Protein AF-A0A1I4RJ18-F1 (afdb_monomer)

Mean predicted aligned error: 17.37 Å

Sequence (199 aa):
MNSGRFLVRTIWFAGVMLLVGVGTSAFGASETVFGIDRQMWSSFWRVVNFLILVYLLNRWLKEPVKQFFRDRFNSIVGQFQELEEEEKKLSERRARQNELFDRLDDKIREIRAYYEQMGKEEKERLIRQAEELKRKTLEDARIAAEREFQQAKKRFREEVVDLAVEMAEERIRRSIGYEDHQSLIFQYVEMLEARRPEK

Radius of gyration: 70.05 Å; Cα contacts (8 Å, |Δi|>4): 8; chains: 1; bounding box: 111×43×189 Å

InterPro domains:
  IPR002146 ATP synthase, F0 complex, subunit b/b', bacterial/chloroplast [MF_01398] (35-174)
  IPR002146 ATP synthase, F0 complex, subunit b/b', bacterial/chloroplast [PF00430] (44-172)
  IPR050059 ATP synthase B chain [PTHR33445] (41-190)

Organism: NCBI:txid39841

Solvent-accessible surface area (backbone atoms only — not comparable to full-atom values): 11186 Å² total; per-residue (Å²): 144,62,66,67,64,50,52,54,48,52,51,49,49,51,50,52,52,50,54,70,70,65,70,84,76,89,82,82,95,70,93,62,66,91,89,44,61,63,71,59,56,52,50,51,53,50,50,51,52,50,51,50,49,51,51,53,46,59,72,62,48,56,60,62,54,53,47,52,54,48,53,52,51,50,49,52,53,48,52,54,50,51,51,52,52,49,52,50,53,49,52,51,53,50,53,53,47,51,54,49,51,54,54,46,53,52,49,52,52,51,53,50,52,50,52,52,49,52,50,50,54,50,49,54,50,51,50,53,50,50,52,52,48,50,50,51,53,52,51,53,51,49,54,50,51,51,52,50,50,54,51,51,54,51,54,51,50,52,53,52,50,53,52,50,50,50,53,48,51,55,48,48,72,73,66,71,51,75,67,58,55,52,53,52,51,52,52,51,52,50,53,53,59,73,67,53,78,80,130

pLDDT: mean 82.25, std 15.76, range [41.09, 97.75]

Foldseek 3Di:
DCVVVVVVVVVVLVVVVVVVVPPPDDDDDDCDDPNDGPVVVVVVVVVVVVVVNVVVCCVPVVPVVVVVVVVVVVVVVVVVVVVVVVVVVVVVVVVVVVVVVVVVVVVVVVVVVVVVVVVVVVVVVVVVVVVVVVVVVVVVVVVVVVVVVVVVVVVVVVVVVVVVVVVVVVVCVVPDDPVNVVVVVVVVVVVVVVPDDDD

Structure (mmCIF, N/CA/C/O backbone):
data_AF-A0A1I4RJ18-F1
#
_entry.id   AF-A0A1I4RJ18-F1
#
loop_
_atom_site.group_PDB
_atom_site.id
_atom_site.type_symbol
_atom_site.label_atom_id
_atom_site.label_alt_id
_atom_site.label_comp_id
_atom_site.label_asym_id
_atom_site.label_entity_id
_atom_site.label_seq_id
_atom_site.pdbx_PDB_ins_code
_atom_site.Cartn_x
_atom_site.Cartn_y
_atom_site.Cartn_z
_atom_site.occupancy
_atom_site.B_iso_or_equiv
_atom_site.auth_seq_id
_atom_site.auth_comp_id
_atom_site.auth_asym_id
_atom_site.auth_atom_id
_atom_site.pdbx_PDB_model_num
ATOM 1 N N . MET A 1 1 ? 44.059 5.101 -40.461 1.00 41.84 1 MET A N 1
ATOM 2 C CA . MET A 1 1 ? 45.380 5.755 -40.610 1.00 41.84 1 MET A CA 1
ATOM 3 C C . MET A 1 1 ? 46.067 5.321 -41.919 1.00 41.84 1 MET A C 1
ATOM 5 O O . MET A 1 1 ? 47.128 4.723 -41.888 1.00 41.84 1 MET A O 1
ATOM 9 N N . ASN A 1 2 ? 45.445 5.577 -43.083 1.00 45.75 2 ASN A N 1
ATOM 10 C CA . ASN A 1 2 ? 45.993 5.222 -44.415 1.00 45.75 2 ASN A CA 1
ATOM 11 C C . ASN A 1 2 ? 45.895 6.376 -45.438 1.00 45.75 2 ASN A C 1
ATOM 13 O O . ASN A 1 2 ? 46.335 6.250 -46.580 1.00 45.75 2 ASN A O 1
ATOM 17 N N . SER A 1 3 ? 45.359 7.523 -45.017 1.00 49.31 3 SER A N 1
ATOM 18 C CA . SER A 1 3 ? 45.071 8.685 -45.863 1.00 49.31 3 SER A CA 1
ATOM 19 C C . SER A 1 3 ? 46.343 9.348 -46.410 1.00 49.31 3 SER A C 1
ATOM 21 O O . SER A 1 3 ? 46.346 9.836 -47.536 1.00 49.31 3 SER A O 1
ATOM 23 N N . GLY A 1 4 ? 47.458 9.283 -45.666 1.00 51.31 4 GLY A N 1
ATOM 24 C CA . GLY A 1 4 ? 48.749 9.845 -46.088 1.00 51.31 4 GLY A CA 1
ATOM 25 C C . GLY A 1 4 ? 49.381 9.123 -47.285 1.00 51.31 4 GLY A C 1
ATOM 26 O O . GLY A 1 4 ? 49.956 9.763 -48.157 1.00 51.31 4 GLY A O 1
ATOM 27 N N . ARG A 1 5 ? 49.206 7.798 -47.405 1.00 58.53 5 ARG A N 1
ATOM 28 C CA . ARG A 1 5 ? 49.716 7.029 -48.560 1.00 58.53 5 ARG A CA 1
ATOM 29 C C . ARG A 1 5 ? 48.877 7.250 -49.818 1.00 58.53 5 ARG A C 1
ATOM 31 O O . ARG A 1 5 ? 49.399 7.106 -50.919 1.00 58.53 5 ARG A O 1
ATOM 38 N N . PHE A 1 6 ? 47.597 7.589 -49.657 1.00 56.50 6 PHE A N 1
ATOM 39 C CA . PHE A 1 6 ? 46.693 7.905 -50.762 1.00 56.50 6 PHE A CA 1
ATOM 40 C C . PHE A 1 6 ? 47.000 9.289 -51.342 1.00 56.50 6 PHE A C 1
ATOM 42 O O . PHE A 1 6 ? 47.168 9.399 -52.549 1.00 56.50 6 PHE A O 1
ATOM 49 N N . LEU A 1 7 ? 47.198 10.294 -50.480 1.00 58.69 7 LEU A N 1
ATOM 50 C CA . LEU A 1 7 ? 47.618 11.646 -50.868 1.00 58.69 7 LEU A CA 1
ATOM 51 C C . LEU A 1 7 ? 48.975 11.656 -51.580 1.00 58.69 7 LEU A C 1
ATOM 53 O O . LEU A 1 7 ? 49.100 12.230 -52.653 1.00 58.69 7 LEU A O 1
ATOM 57 N N . VAL A 1 8 ? 49.982 10.961 -51.045 1.00 61.44 8 VAL A N 1
ATOM 58 C CA . VAL A 1 8 ? 51.307 10.894 -51.691 1.00 61.44 8 VAL A CA 1
ATOM 59 C C . VAL A 1 8 ? 51.231 10.196 -53.057 1.00 61.44 8 VAL A C 1
ATOM 61 O O . VAL A 1 8 ? 51.920 10.595 -53.991 1.00 61.44 8 VAL A O 1
ATOM 64 N N . ARG A 1 9 ? 50.359 9.191 -53.217 1.00 63.44 9 ARG A N 1
ATOM 65 C CA . ARG A 1 9 ? 50.169 8.474 -54.490 1.00 63.44 9 ARG A CA 1
ATOM 66 C C . ARG A 1 9 ? 49.360 9.259 -55.518 1.00 63.44 9 ARG A C 1
ATOM 68 O O . ARG A 1 9 ? 49.697 9.190 -56.695 1.00 63.44 9 ARG A O 1
ATOM 75 N N . THR A 1 10 ? 48.334 10.005 -55.111 1.00 63.75 10 THR A N 1
ATOM 76 C CA . THR A 1 10 ? 47.583 10.883 -56.023 1.00 63.75 10 THR A CA 1
ATOM 77 C C . THR A 1 10 ? 48.412 12.091 -56.440 1.00 63.75 10 THR A C 1
ATOM 79 O O . THR A 1 10 ? 48.359 12.466 -57.605 1.00 63.75 10 THR A O 1
ATOM 82 N N . ILE A 1 11 ? 49.245 12.637 -55.546 1.00 66.75 11 ILE A N 1
ATOM 83 C CA . ILE A 1 11 ? 50.226 13.685 -55.867 1.00 66.75 11 ILE A CA 1
ATOM 84 C C . ILE A 1 11 ? 51.297 13.148 -56.826 1.00 66.75 11 ILE A C 1
ATOM 86 O O . ILE A 1 11 ? 51.631 13.820 -57.797 1.00 66.75 11 ILE A O 1
ATOM 90 N N . TRP A 1 12 ? 51.790 11.921 -56.623 1.00 65.50 12 TRP A N 1
ATOM 91 C CA . TRP A 1 12 ? 52.732 11.285 -57.553 1.00 65.50 12 TRP A CA 1
ATOM 92 C C . TRP A 1 12 ? 52.093 11.015 -58.923 1.00 65.50 12 TRP A C 1
ATOM 94 O O . TRP A 1 12 ? 52.703 11.288 -59.949 1.00 65.50 12 TRP A O 1
ATOM 104 N N . PHE A 1 13 ? 50.838 10.556 -58.960 1.00 67.75 13 PHE A N 1
ATOM 105 C CA . PHE A 1 13 ? 50.095 10.329 -60.204 1.00 67.75 13 PHE A CA 1
ATOM 106 C C . PHE A 1 13 ? 49.788 11.639 -60.947 1.00 67.75 13 PHE A C 1
ATOM 108 O O . PHE A 1 13 ? 49.994 11.716 -62.155 1.00 67.75 13 PHE A O 1
ATOM 115 N N . ALA A 1 14 ? 49.372 12.688 -60.230 1.00 63.12 14 ALA A N 1
ATOM 116 C CA . ALA A 1 14 ? 49.183 14.026 -60.784 1.00 63.12 14 ALA A CA 1
ATOM 117 C C . ALA A 1 14 ? 50.508 14.615 -61.287 1.00 63.12 14 ALA A C 1
ATOM 119 O O . ALA A 1 14 ? 50.532 15.188 -62.367 1.00 63.12 14 ALA A O 1
ATOM 120 N N . GLY A 1 15 ? 51.613 14.408 -60.563 1.00 63.72 15 GLY A N 1
ATOM 121 C CA . GLY A 1 15 ? 52.958 14.822 -60.969 1.00 63.72 15 GLY A CA 1
ATOM 122 C C . GLY A 1 15 ? 53.462 14.099 -62.219 1.00 63.72 15 GLY A C 1
ATOM 123 O O . GLY A 1 15 ? 54.012 14.742 -63.107 1.00 63.72 15 GLY A O 1
ATOM 124 N N . VAL A 1 16 ? 53.212 12.792 -62.346 1.00 65.81 16 VAL A N 1
ATOM 125 C CA . VAL A 1 16 ? 53.516 12.017 -63.564 1.00 65.81 16 VAL A CA 1
ATOM 126 C C . VAL A 1 16 ? 52.624 12.456 -64.730 1.00 65.81 16 VAL A C 1
ATOM 128 O O . VAL A 1 16 ? 53.107 12.587 -65.849 1.00 65.81 16 VAL A O 1
ATOM 131 N N . MET A 1 17 ? 51.348 12.762 -64.483 1.00 62.41 17 MET A N 1
ATOM 132 C CA . MET A 1 17 ? 50.427 13.272 -65.505 1.00 62.41 17 MET A CA 1
ATOM 133 C C . MET A 1 17 ? 50.806 14.689 -65.979 1.00 62.41 17 MET A C 1
ATOM 135 O O . MET A 1 17 ? 50.714 14.977 -67.171 1.00 62.41 17 MET A O 1
ATOM 139 N N . LEU A 1 18 ? 51.304 15.545 -65.078 1.00 55.72 18 LEU A N 1
ATOM 140 C CA . LEU A 1 18 ? 51.850 16.873 -65.395 1.00 55.72 18 LEU A CA 1
ATOM 141 C C . LEU A 1 18 ? 53.173 16.772 -66.174 1.00 55.72 18 LEU A C 1
ATOM 143 O O . LEU A 1 18 ? 53.367 17.502 -67.141 1.00 55.72 18 LEU A O 1
ATOM 147 N N . LEU A 1 19 ? 54.048 15.822 -65.825 1.00 54.69 19 LEU A N 1
ATOM 148 C CA . LEU A 1 19 ? 55.300 15.553 -66.548 1.00 54.69 19 LEU A CA 1
ATOM 149 C C . LEU A 1 19 ? 55.065 14.999 -67.962 1.00 54.69 19 LEU A C 1
ATOM 151 O O . LEU A 1 19 ? 55.761 15.391 -68.896 1.00 54.69 19 LEU A O 1
ATOM 155 N N . VAL A 1 20 ? 54.064 14.133 -68.141 1.00 58.34 20 VAL A N 1
ATOM 156 C CA . VAL A 1 20 ? 53.679 13.595 -69.459 1.00 58.34 20 VAL A CA 1
ATOM 157 C C . VAL A 1 20 ? 52.935 14.644 -70.303 1.00 58.34 20 VAL A C 1
ATOM 159 O O . VAL A 1 20 ? 53.049 14.630 -71.527 1.00 58.34 20 VAL A O 1
ATOM 162 N N . GLY A 1 21 ? 52.217 15.582 -69.674 1.00 52.34 21 GLY A N 1
ATOM 163 C CA . GLY A 1 21 ? 51.486 16.659 -70.355 1.00 52.34 21 GLY A CA 1
ATOM 164 C C . GLY A 1 21 ? 52.331 17.866 -70.788 1.00 52.34 21 GLY A C 1
ATOM 165 O O . GLY A 1 21 ? 51.963 18.541 -71.745 1.00 52.34 21 GLY A O 1
ATOM 166 N N . VAL A 1 22 ? 53.463 18.138 -70.128 1.00 50.31 22 VAL A N 1
ATOM 167 C CA . VAL A 1 22 ? 54.292 19.344 -70.370 1.00 50.31 22 VAL A CA 1
ATOM 168 C C . VAL A 1 22 ? 55.522 19.073 -71.263 1.00 50.31 22 VAL A C 1
ATOM 170 O O . VAL A 1 22 ? 56.184 19.997 -71.723 1.00 50.31 22 VAL A O 1
ATOM 173 N N . GLY A 1 23 ? 55.818 17.816 -71.599 1.00 50.41 23 GLY A N 1
ATOM 174 C CA . GLY A 1 23 ? 57.088 17.422 -72.227 1.00 50.41 23 GLY A CA 1
ATOM 175 C C . GLY A 1 23 ? 57.194 17.416 -73.761 1.00 50.41 23 GLY A C 1
ATOM 176 O O . GLY A 1 23 ? 58.124 16.790 -74.262 1.00 50.41 23 GLY A O 1
ATOM 177 N N . THR A 1 24 ? 56.299 18.038 -74.543 1.00 54.62 24 THR A N 1
ATOM 178 C CA . THR A 1 24 ? 56.439 18.042 -76.025 1.00 54.62 24 THR A CA 1
ATOM 179 C C . THR A 1 24 ? 56.270 19.407 -76.693 1.00 54.62 24 THR A C 1
ATOM 181 O O . THR A 1 24 ? 55.677 19.502 -77.768 1.00 54.62 24 THR A O 1
ATOM 184 N N . SER A 1 25 ? 56.815 20.470 -76.112 1.00 48.62 25 SER A N 1
ATOM 185 C CA . SER A 1 25 ? 57.128 21.683 -76.872 1.00 48.62 25 SER A CA 1
ATOM 186 C C . SER A 1 25 ? 58.611 21.999 -76.717 1.00 48.62 25 SER A C 1
ATOM 188 O O . SER A 1 25 ? 59.055 22.327 -75.625 1.00 48.62 25 SER A O 1
ATOM 190 N N . ALA A 1 26 ? 59.330 21.903 -77.839 1.00 51.50 26 ALA A N 1
ATOM 191 C CA . ALA A 1 26 ? 60.745 22.220 -78.047 1.00 51.50 26 ALA A CA 1
ATOM 192 C C . ALA A 1 26 ? 61.780 21.185 -77.557 1.00 51.50 26 ALA A C 1
ATOM 194 O O . ALA A 1 26 ? 62.315 21.296 -76.464 1.00 51.50 26 ALA A O 1
ATOM 195 N N . PHE A 1 27 ? 62.159 20.251 -78.440 1.00 41.09 27 PHE A N 1
ATOM 196 C CA . PHE A 1 27 ? 63.556 19.812 -78.571 1.00 41.09 27 PHE A CA 1
ATOM 197 C C . PHE A 1 27 ? 63.813 19.238 -79.980 1.00 41.09 27 PHE A C 1
ATOM 199 O O . PHE A 1 27 ? 63.110 18.326 -80.413 1.00 41.09 27 PHE A O 1
ATOM 206 N N . GLY A 1 28 ? 64.819 19.785 -80.675 1.00 45.06 28 GLY A N 1
ATOM 207 C CA . GLY A 1 28 ? 65.535 19.148 -81.793 1.00 45.06 28 GLY A CA 1
ATOM 208 C C . GLY A 1 28 ? 65.014 19.392 -83.215 1.00 45.06 28 GLY A C 1
ATOM 209 O O . GLY A 1 28 ? 63.998 18.831 -83.615 1.00 45.06 28 GLY A O 1
ATOM 210 N N . ALA A 1 29 ? 65.764 20.173 -84.000 1.00 43.84 29 ALA A N 1
ATOM 211 C CA . ALA A 1 29 ? 65.616 20.323 -85.446 1.00 43.84 29 ALA A CA 1
ATOM 212 C C . ALA A 1 29 ? 66.093 19.056 -86.185 1.00 43.84 29 ALA A C 1
ATOM 214 O O . ALA A 1 29 ? 67.273 18.718 -86.142 1.00 43.84 29 ALA A O 1
ATOM 215 N N . SER A 1 30 ? 65.166 18.353 -86.837 1.00 44.81 30 SER A N 1
ATOM 216 C CA . SER A 1 30 ? 65.408 17.335 -87.870 1.00 44.81 30 SER A CA 1
ATOM 217 C C . SER A 1 30 ? 64.060 16.971 -88.504 1.00 44.81 30 SER A C 1
ATOM 219 O O . SER A 1 30 ? 63.103 16.679 -87.783 1.00 44.81 30 SER A O 1
ATOM 221 N N . GLU A 1 31 ? 63.963 17.024 -89.835 1.00 46.53 31 GLU A N 1
ATOM 222 C CA . GLU A 1 31 ? 62.708 16.836 -90.584 1.00 46.53 31 GLU A CA 1
ATOM 223 C C . GLU A 1 31 ? 62.287 15.370 -90.770 1.00 46.53 31 GLU A C 1
ATOM 225 O O . GLU A 1 31 ? 61.168 15.113 -91.202 1.00 46.53 31 GLU A O 1
ATOM 230 N N . THR A 1 32 ? 63.100 14.386 -90.373 1.00 50.69 32 THR A N 1
ATOM 231 C CA . THR A 1 32 ? 62.718 12.967 -90.471 1.00 50.69 32 THR A CA 1
ATOM 232 C C . THR A 1 32 ? 63.319 12.133 -89.347 1.00 50.69 32 THR A C 1
ATOM 234 O O . THR A 1 32 ? 64.535 12.113 -89.157 1.00 50.69 32 THR A O 1
ATOM 237 N N . VAL A 1 33 ? 62.475 11.370 -88.649 1.00 51.94 33 VAL A N 1
ATOM 238 C CA . VAL A 1 33 ? 62.895 10.313 -87.720 1.00 51.94 33 VAL A CA 1
ATOM 239 C C . VAL A 1 33 ? 62.467 8.982 -88.342 1.00 51.94 33 VAL A C 1
ATOM 241 O O . VAL A 1 33 ? 61.278 8.726 -88.498 1.00 51.94 33 VAL A O 1
ATOM 244 N N . PHE A 1 34 ? 63.443 8.172 -88.767 1.00 50.38 34 PHE A N 1
ATOM 245 C CA . PHE A 1 34 ? 63.246 6.843 -89.376 1.00 50.38 34 PHE A CA 1
ATOM 246 C C . PHE A 1 34 ? 62.285 6.785 -90.587 1.00 50.38 34 PHE A C 1
ATOM 248 O O . PHE A 1 34 ? 61.551 5.816 -90.741 1.00 50.38 34 PHE A O 1
ATOM 255 N N . GLY A 1 35 ? 62.275 7.801 -91.460 1.00 57.22 35 GLY A N 1
ATOM 256 C CA . GLY A 1 35 ? 61.507 7.767 -92.718 1.00 57.22 35 GLY A CA 1
ATOM 257 C C . GLY A 1 35 ? 59.977 7.818 -92.570 1.00 57.22 35 GLY A C 1
ATOM 258 O O . GLY A 1 35 ? 59.269 7.558 -93.538 1.00 57.22 35 GLY A O 1
ATOM 259 N N . ILE A 1 36 ? 59.465 8.156 -91.382 1.00 61.09 36 ILE A N 1
ATOM 260 C CA . ILE A 1 36 ? 58.033 8.289 -91.085 1.00 61.09 36 ILE A CA 1
ATOM 261 C C . ILE A 1 36 ? 57.719 9.760 -90.789 1.00 61.09 36 ILE A C 1
ATOM 263 O O . ILE A 1 36 ? 58.476 10.433 -90.085 1.00 61.09 36 ILE A O 1
ATOM 267 N N . ASP A 1 37 ? 56.588 10.248 -91.303 1.00 61.72 37 ASP A N 1
ATOM 268 C CA . ASP A 1 37 ? 56.106 11.608 -91.060 1.00 61.72 37 ASP A CA 1
ATOM 269 C C . ASP A 1 37 ? 55.972 11.901 -89.547 1.00 61.72 37 ASP A C 1
ATOM 271 O O . ASP A 1 37 ? 55.411 11.108 -88.777 1.00 61.72 37 ASP A O 1
ATOM 275 N N . ARG A 1 38 ? 56.501 13.046 -89.088 1.00 65.44 38 ARG A N 1
ATOM 276 C CA . ARG A 1 38 ? 56.630 13.396 -87.654 1.00 65.44 38 ARG A CA 1
ATOM 277 C C . ARG A 1 38 ? 55.274 13.395 -86.938 1.00 65.44 38 ARG A C 1
ATOM 279 O O . ARG A 1 38 ? 55.188 13.090 -85.741 1.00 65.44 38 ARG A O 1
ATOM 286 N N . GLN A 1 39 ? 54.201 13.707 -87.662 1.00 65.38 39 GLN A N 1
ATOM 287 C CA . GLN A 1 39 ? 52.838 13.689 -87.139 1.00 65.38 39 GLN A CA 1
ATOM 288 C C . GLN A 1 39 ? 52.367 12.267 -86.783 1.00 65.38 39 GLN A C 1
ATOM 290 O O . GLN A 1 39 ? 51.727 12.072 -85.744 1.00 65.38 39 GLN A O 1
ATOM 295 N N . MET A 1 40 ? 52.746 11.258 -87.573 1.00 69.31 40 MET A N 1
ATOM 296 C CA . MET A 1 40 ? 52.437 9.853 -87.289 1.00 69.31 40 MET A CA 1
ATOM 297 C C . MET A 1 40 ? 53.291 9.313 -86.135 1.00 69.31 40 MET A C 1
ATOM 299 O O . MET A 1 40 ? 52.760 8.670 -85.227 1.00 69.31 40 MET A O 1
ATOM 303 N N . TRP A 1 41 ? 54.587 9.644 -86.103 1.00 74.56 41 TRP A N 1
ATOM 304 C CA . TRP A 1 41 ? 55.490 9.215 -85.025 1.00 74.56 41 TRP A CA 1
ATOM 305 C C . TRP A 1 41 ? 55.102 9.798 -83.656 1.00 74.56 41 TRP A C 1
ATOM 307 O O . TRP A 1 41 ? 55.082 9.096 -82.643 1.00 74.56 41 TRP A O 1
ATOM 317 N N . SER A 1 42 ? 54.727 11.080 -83.615 1.00 73.50 42 SER A N 1
ATOM 318 C CA . SER A 1 42 ? 54.262 11.730 -82.382 1.00 73.50 42 SER A CA 1
ATOM 319 C C . SER A 1 42 ? 52.910 11.190 -81.899 1.00 73.50 42 SER A C 1
ATOM 321 O O . SER A 1 42 ? 52.720 11.001 -80.696 1.00 73.50 42 SER A O 1
ATOM 323 N N . SER A 1 43 ? 51.990 10.878 -82.816 1.00 75.56 43 SER A N 1
ATOM 324 C CA . SER A 1 43 ? 50.709 10.237 -82.492 1.00 75.56 43 SER A CA 1
ATOM 325 C C . SER A 1 43 ? 50.898 8.839 -81.898 1.00 75.56 43 SER A C 1
ATOM 327 O O . SER A 1 43 ? 50.259 8.514 -80.897 1.00 75.56 43 SER A O 1
ATOM 329 N N . PHE A 1 44 ? 51.823 8.039 -82.438 1.00 81.50 44 PHE A N 1
ATOM 330 C CA . PHE A 1 44 ? 52.143 6.712 -81.904 1.00 81.50 44 PHE A CA 1
ATOM 331 C C . PHE A 1 44 ? 52.635 6.784 -80.451 1.00 81.50 44 PHE A C 1
ATOM 333 O O . PHE A 1 44 ? 52.091 6.107 -79.578 1.00 81.50 44 PHE A O 1
ATOM 340 N N . TRP A 1 45 ? 53.586 7.675 -80.150 1.00 76.25 45 TRP A N 1
ATOM 341 C CA . TRP A 1 45 ? 54.074 7.852 -78.778 1.00 76.25 45 TRP A CA 1
ATOM 342 C C . TRP A 1 45 ? 53.013 8.383 -77.809 1.00 76.25 45 TRP A C 1
ATOM 344 O O . TRP A 1 45 ? 53.007 7.997 -76.640 1.00 76.25 45 TRP A O 1
ATOM 354 N N . ARG A 1 46 ? 52.075 9.218 -78.274 1.00 78.56 46 ARG A N 1
ATOM 355 C CA . ARG A 1 46 ? 50.922 9.654 -77.464 1.00 78.56 46 ARG A CA 1
ATOM 356 C C . ARG A 1 46 ? 50.003 8.488 -77.106 1.00 78.56 46 ARG A C 1
ATOM 358 O O .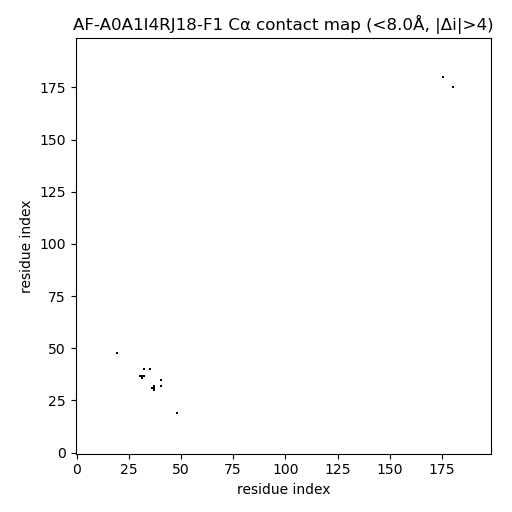 ARG A 1 46 ? 49.597 8.382 -75.951 1.00 78.56 46 ARG A O 1
ATOM 365 N N . VAL A 1 47 ? 49.719 7.598 -78.059 1.00 83.44 47 VAL A N 1
ATOM 366 C CA . VAL A 1 47 ? 48.914 6.390 -77.812 1.00 83.44 47 VAL A CA 1
ATOM 367 C C . VAL A 1 47 ? 49.628 5.453 -76.841 1.00 83.44 47 VAL A C 1
ATOM 369 O O . VAL A 1 47 ? 49.006 4.977 -75.896 1.00 83.44 47 VAL A O 1
ATOM 372 N N 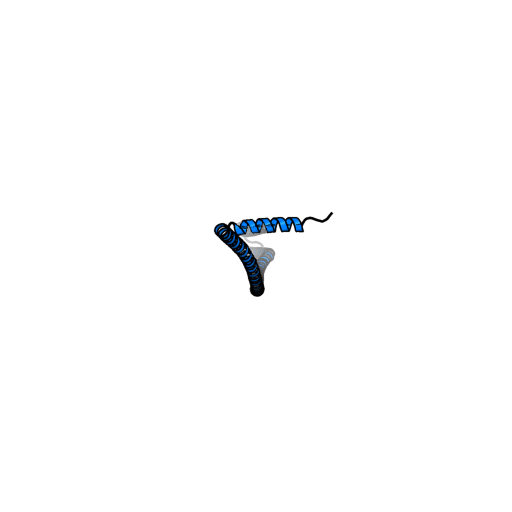. VAL A 1 48 ? 50.936 5.239 -77.003 1.00 83.25 48 VAL A N 1
ATOM 373 C CA . VAL A 1 48 ? 51.727 4.414 -76.076 1.00 83.25 48 VAL A CA 1
ATOM 374 C C . VAL A 1 48 ? 51.721 5.006 -74.661 1.00 83.25 48 VAL A C 1
ATOM 376 O O . VAL A 1 48 ? 51.443 4.285 -73.705 1.00 83.25 48 VAL A O 1
ATOM 379 N N . ASN A 1 49 ? 51.930 6.317 -74.507 1.00 79.31 49 ASN A N 1
ATOM 380 C CA . ASN A 1 49 ? 51.847 6.989 -73.204 1.00 79.31 49 ASN A CA 1
ATOM 381 C C . ASN A 1 49 ? 50.449 6.888 -72.577 1.00 79.31 49 ASN A C 1
ATOM 383 O O . ASN A 1 49 ? 50.327 6.643 -71.377 1.00 79.31 49 ASN A O 1
ATOM 387 N N . PHE A 1 50 ? 49.388 7.019 -73.377 1.00 81.38 50 PHE A N 1
ATOM 388 C CA . PHE A 1 50 ? 48.017 6.829 -72.907 1.00 81.38 50 PHE A CA 1
ATOM 389 C C . PHE A 1 50 ? 47.760 5.385 -72.456 1.00 81.38 50 PHE A C 1
ATOM 391 O O . PHE A 1 50 ? 47.176 5.170 -71.397 1.00 81.38 50 PHE A O 1
ATOM 398 N N . LEU A 1 51 ? 48.246 4.388 -73.199 1.00 86.94 51 LEU A N 1
ATOM 399 C CA . LEU A 1 51 ? 48.133 2.977 -72.818 1.00 86.94 51 LEU A CA 1
ATOM 400 C C . LEU A 1 51 ? 48.896 2.668 -71.526 1.00 86.94 51 LEU A C 1
A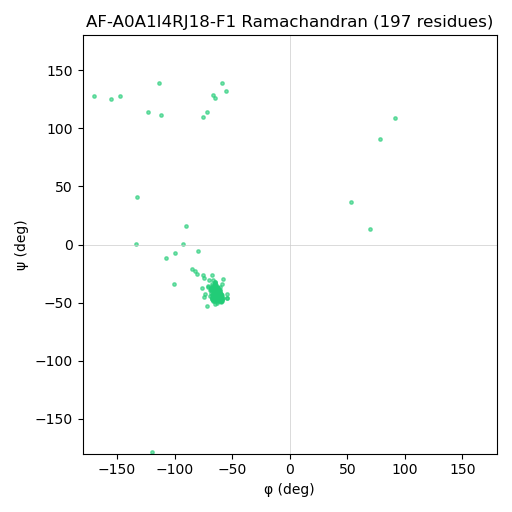TOM 402 O O . LEU A 1 51 ? 48.372 1.957 -70.669 1.00 86.94 51 LEU A O 1
ATOM 406 N N . ILE A 1 52 ? 50.092 3.238 -71.348 1.00 83.62 52 ILE A N 1
ATOM 407 C CA . ILE A 1 52 ? 50.858 3.138 -70.099 1.00 83.62 52 ILE A CA 1
ATOM 408 C C . ILE A 1 52 ? 50.059 3.758 -68.946 1.00 83.62 52 ILE A C 1
ATOM 410 O O . ILE A 1 52 ? 49.890 3.119 -67.906 1.00 83.62 52 ILE A O 1
ATOM 414 N N . LEU A 1 53 ? 49.493 4.954 -69.135 1.00 80.81 53 LEU A N 1
ATOM 415 C CA . LEU A 1 53 ? 48.658 5.618 -68.132 1.00 80.81 53 LEU A CA 1
ATOM 416 C C . LEU A 1 53 ? 47.434 4.771 -67.758 1.00 80.81 53 LEU A C 1
ATOM 418 O O . LEU A 1 53 ? 47.173 4.563 -66.574 1.00 80.81 53 LEU A O 1
ATOM 422 N N . VAL A 1 54 ? 46.714 4.236 -68.747 1.00 84.75 54 VAL A N 1
ATOM 423 C CA . VAL A 1 54 ? 45.556 3.354 -68.536 1.00 84.75 54 VAL A CA 1
ATOM 424 C C . VAL A 1 54 ? 45.969 2.079 -67.805 1.00 84.75 54 VAL A C 1
ATOM 426 O O . VAL A 1 54 ? 45.262 1.645 -66.897 1.00 84.75 54 VAL A O 1
ATOM 429 N N . TYR A 1 55 ? 47.119 1.489 -68.136 1.00 85.06 55 TYR A N 1
ATOM 430 C CA . TYR A 1 55 ? 47.629 0.300 -67.457 1.00 85.06 55 TYR A CA 1
ATOM 431 C C . TYR A 1 55 ? 47.952 0.573 -65.980 1.00 85.06 55 TYR A C 1
ATOM 433 O O . TYR A 1 55 ? 47.497 -0.174 -65.106 1.00 85.06 55 TYR A O 1
ATOM 441 N N . LEU A 1 56 ? 48.666 1.666 -65.678 1.00 82.06 56 LEU A N 1
ATOM 442 C CA . LEU A 1 56 ? 48.953 2.077 -64.298 1.00 82.06 56 LEU A CA 1
ATOM 443 C C . LEU A 1 56 ? 47.665 2.394 -63.530 1.00 82.06 56 LEU A C 1
ATOM 445 O O . LEU A 1 56 ? 47.489 1.928 -62.402 1.00 82.06 56 LEU A O 1
ATOM 449 N N . LEU A 1 57 ? 46.737 3.127 -64.152 1.00 81.06 57 LEU A N 1
ATOM 450 C CA . LEU A 1 57 ? 45.454 3.478 -63.551 1.00 81.06 57 LEU A CA 1
ATOM 451 C C . LEU A 1 57 ? 44.640 2.220 -63.239 1.00 81.06 57 LEU A C 1
ATOM 453 O O . LEU A 1 57 ? 44.175 2.046 -62.118 1.00 81.06 57 LEU A O 1
ATOM 457 N N . ASN A 1 58 ? 44.537 1.287 -64.184 1.00 83.62 58 ASN A N 1
ATOM 458 C CA . ASN A 1 58 ? 43.818 0.033 -63.994 1.00 83.62 58 ASN A CA 1
ATOM 459 C C . ASN A 1 58 ? 44.475 -0.847 -62.916 1.00 83.62 58 ASN A C 1
ATOM 461 O O . ASN A 1 58 ? 43.789 -1.555 -62.181 1.00 83.62 58 ASN A O 1
ATOM 465 N N . ARG A 1 59 ? 45.805 -0.810 -62.771 1.00 82.38 59 ARG A N 1
ATOM 466 C CA . ARG A 1 59 ? 46.503 -1.544 -61.705 1.00 82.38 59 ARG A CA 1
ATOM 467 C C . ARG A 1 59 ? 46.244 -0.947 -60.319 1.00 82.38 59 ARG A C 1
ATOM 469 O O . ARG A 1 59 ? 46.255 -1.705 -59.348 1.00 82.38 59 ARG A O 1
ATOM 476 N N . TRP A 1 60 ? 46.027 0.366 -60.222 1.00 78.06 60 TRP A N 1
ATOM 477 C CA . TRP A 1 60 ? 45.914 1.091 -58.949 1.00 78.06 60 TRP A CA 1
ATOM 478 C C . TRP A 1 60 ? 44.477 1.406 -58.507 1.00 78.06 60 TRP A C 1
ATOM 480 O O . TRP A 1 60 ? 44.211 1.367 -57.309 1.00 78.06 60 TRP A O 1
ATOM 490 N N . LEU A 1 61 ? 43.539 1.668 -59.423 1.00 80.56 61 LEU A N 1
ATOM 491 C CA . LEU A 1 61 ? 42.153 2.042 -59.092 1.00 80.56 61 LEU A CA 1
ATOM 492 C C . LEU A 1 61 ? 41.221 0.852 -58.834 1.00 80.56 61 LEU A C 1
ATOM 494 O O . LEU A 1 61 ? 40.200 1.021 -58.171 1.00 80.56 61 LEU A O 1
ATOM 498 N N . LYS A 1 62 ? 41.556 -0.353 -59.315 1.00 81.25 62 LYS A N 1
ATOM 499 C CA . LYS A 1 62 ? 40.688 -1.539 -59.175 1.00 81.25 62 LYS A CA 1
ATOM 500 C C . LYS A 1 62 ? 40.293 -1.832 -57.729 1.00 81.25 62 LYS A C 1
ATOM 502 O O . LYS A 1 62 ? 39.126 -2.099 -57.465 1.00 81.25 62 LYS A O 1
ATOM 507 N N . GLU A 1 63 ? 41.253 -1.800 -56.811 1.00 82.44 63 GLU A N 1
ATOM 508 C CA . GLU A 1 63 ? 41.006 -2.114 -55.402 1.00 82.44 63 GLU A CA 1
ATOM 509 C C . GLU A 1 63 ? 40.216 -1.029 -54.653 1.00 82.44 63 GLU A C 1
ATOM 511 O O . GLU A 1 63 ? 39.167 -1.366 -54.100 1.00 82.44 63 GLU A O 1
ATOM 516 N N . PRO A 1 64 ? 40.612 0.263 -54.656 1.00 84.06 64 PRO A N 1
ATOM 517 C CA . PRO A 1 64 ? 39.886 1.289 -53.906 1.00 84.06 64 PRO A CA 1
ATOM 518 C C . PRO A 1 64 ? 38.463 1.514 -54.426 1.00 84.06 64 PRO A C 1
ATOM 520 O O . PRO A 1 64 ? 37.561 1.743 -53.626 1.00 84.06 64 PRO A O 1
ATOM 523 N N . VAL A 1 65 ? 38.229 1.396 -55.739 1.00 84.50 65 VAL A N 1
ATOM 524 C CA . VAL A 1 65 ? 36.882 1.542 -56.313 1.00 84.50 65 VAL A CA 1
ATOM 525 C C . VAL A 1 65 ? 35.981 0.388 -55.869 1.00 84.50 65 VAL A C 1
ATOM 527 O O . VAL A 1 65 ? 34.875 0.621 -55.387 1.00 84.50 65 VAL A O 1
ATOM 530 N N . LYS A 1 66 ? 36.458 -0.862 -55.947 1.00 86.38 66 LYS A N 1
ATOM 531 C CA . LYS A 1 66 ? 35.697 -2.023 -55.456 1.00 86.38 66 LYS A CA 1
ATOM 532 C C . LYS A 1 66 ? 35.454 -1.957 -53.952 1.00 86.38 66 LYS A C 1
ATOM 534 O O . LYS A 1 66 ? 34.390 -2.359 -53.494 1.00 86.38 66 LYS A O 1
ATOM 539 N N . GLN A 1 67 ? 36.435 -1.490 -53.183 1.00 87.06 67 GLN A N 1
ATOM 540 C CA . GLN A 1 67 ? 36.291 -1.318 -51.742 1.00 87.06 67 GLN A CA 1
ATOM 541 C C . GLN A 1 67 ? 35.239 -0.255 -51.416 1.00 87.06 67 GLN A C 1
ATOM 543 O O . GLN A 1 67 ? 34.333 -0.551 -50.654 1.00 87.06 67 GLN A O 1
ATOM 548 N N . PHE A 1 68 ? 35.255 0.901 -52.084 1.00 85.62 68 PHE A N 1
ATOM 549 C CA . PHE A 1 68 ? 34.250 1.947 -51.877 1.00 85.62 68 PHE A CA 1
ATOM 550 C C . PHE A 1 68 ? 32.819 1.456 -52.141 1.00 85.62 68 PHE A C 1
ATOM 552 O O . PHE A 1 68 ? 31.932 1.686 -51.324 1.00 85.62 68 PHE A O 1
ATOM 559 N N . PHE A 1 69 ? 32.583 0.741 -53.247 1.00 87.25 69 PHE A N 1
ATOM 560 C CA . PHE A 1 69 ? 31.252 0.193 -53.535 1.00 87.25 69 PHE A CA 1
ATOM 561 C C . PHE A 1 69 ? 30.836 -0.909 -52.552 1.00 87.25 69 PHE A C 1
ATOM 563 O O . PHE A 1 69 ? 29.674 -0.942 -52.150 1.00 87.25 69 PHE A O 1
ATOM 570 N N . ARG A 1 70 ? 31.766 -1.773 -52.119 1.00 90.25 70 ARG A N 1
ATOM 571 C CA . ARG A 1 70 ? 31.495 -2.775 -51.074 1.00 90.25 70 ARG A CA 1
ATOM 572 C C . ARG A 1 70 ? 31.180 -2.128 -49.732 1.00 90.25 70 ARG A C 1
ATOM 574 O O . ARG A 1 70 ? 30.212 -2.524 -49.104 1.00 90.25 70 ARG A O 1
ATOM 581 N N . ASP A 1 71 ? 31.932 -1.112 -49.326 1.00 89.88 71 ASP A N 1
ATOM 582 C CA . ASP A 1 71 ? 31.708 -0.397 -48.069 1.00 89.88 71 ASP A CA 1
ATOM 583 C C . ASP A 1 71 ? 30.352 0.322 -48.084 1.00 89.88 71 ASP A C 1
ATOM 585 O O . ASP A 1 71 ? 29.615 0.275 -47.101 1.00 89.88 71 ASP A O 1
ATOM 589 N N . ARG A 1 72 ? 29.969 0.927 -49.219 1.00 89.44 72 ARG A N 1
ATOM 590 C CA . ARG A 1 72 ? 28.637 1.528 -49.395 1.00 89.44 72 ARG A CA 1
ATOM 591 C C . ARG A 1 72 ? 27.523 0.491 -49.329 1.00 89.44 72 ARG A C 1
ATOM 593 O O . ARG A 1 72 ? 26.548 0.715 -48.619 1.00 89.44 72 ARG A O 1
ATOM 600 N N . PHE A 1 73 ? 27.675 -0.632 -50.023 1.00 89.62 73 PHE A N 1
ATOM 601 C CA . PHE A 1 73 ? 26.693 -1.713 -49.995 1.00 89.62 73 PHE A CA 1
ATOM 602 C C . PHE A 1 73 ? 26.552 -2.312 -48.588 1.00 89.62 73 PHE A C 1
ATOM 604 O O . PHE A 1 73 ? 25.447 -2.391 -48.062 1.00 89.62 73 PHE A O 1
ATOM 611 N N . ASN A 1 74 ? 27.670 -2.637 -47.937 1.00 91.94 74 ASN A N 1
ATOM 612 C CA . ASN A 1 74 ? 27.697 -3.183 -46.582 1.00 91.94 74 ASN A CA 1
ATOM 613 C C . ASN A 1 74 ? 27.133 -2.201 -45.551 1.00 91.94 74 ASN A C 1
ATOM 615 O O . ASN A 1 74 ? 26.457 -2.627 -44.624 1.00 91.94 74 ASN A O 1
ATOM 619 N N . SER A 1 75 ? 27.371 -0.895 -45.709 1.00 90.81 75 SER A N 1
ATOM 620 C CA . SER A 1 75 ? 26.796 0.117 -44.820 1.00 90.81 75 SER A CA 1
ATOM 621 C C . SER A 1 75 ? 25.275 0.188 -44.944 1.00 90.81 75 SER A C 1
ATOM 623 O O . SER A 1 75 ? 24.597 0.287 -43.929 1.00 90.81 75 SER A O 1
ATOM 625 N N . ILE A 1 76 ? 24.735 0.097 -46.163 1.00 88.75 76 ILE A N 1
ATOM 626 C CA . ILE A 1 76 ? 23.284 0.088 -46.387 1.00 88.75 76 ILE A CA 1
ATOM 627 C C . ILE A 1 76 ? 22.672 -1.192 -45.811 1.00 88.75 76 ILE A C 1
ATOM 629 O O . ILE A 1 76 ? 21.707 -1.118 -45.058 1.00 88.75 76 ILE A O 1
ATOM 633 N N . VAL A 1 77 ? 23.255 -2.358 -46.106 1.00 92.44 77 VAL A N 1
ATOM 634 C CA . VAL A 1 77 ? 22.787 -3.642 -45.558 1.00 92.44 77 VAL A CA 1
ATOM 635 C C . VAL A 1 77 ? 22.862 -3.653 -44.030 1.00 92.44 77 VAL A C 1
ATOM 637 O O . VAL A 1 77 ? 21.912 -4.085 -43.387 1.00 92.44 77 VAL A O 1
ATOM 640 N N . GLY A 1 78 ? 23.944 -3.129 -43.451 1.00 92.19 78 GLY A N 1
ATOM 641 C CA . GLY A 1 78 ? 24.103 -3.011 -42.002 1.00 92.19 78 GLY A CA 1
ATOM 642 C C . GLY A 1 78 ? 23.043 -2.113 -41.366 1.00 92.19 78 GLY A C 1
ATOM 643 O O .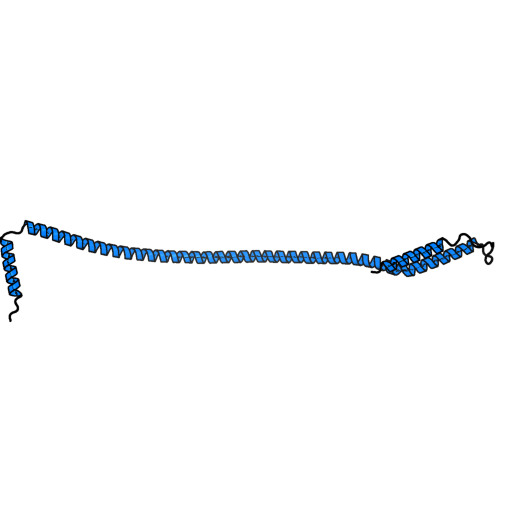 GLY A 1 78 ? 22.445 -2.507 -40.376 1.00 92.19 78 GLY A O 1
ATOM 644 N N . GLN A 1 79 ? 22.740 -0.961 -41.975 1.00 88.88 79 GLN A N 1
ATOM 645 C CA . GLN A 1 79 ? 21.669 -0.073 -41.502 1.00 88.88 79 GLN A CA 1
ATOM 646 C C . GLN A 1 79 ? 20.292 -0.748 -41.563 1.00 88.88 79 GLN A C 1
ATOM 648 O O . GLN A 1 79 ? 19.512 -0.625 -40.626 1.00 88.88 79 GLN A O 1
ATOM 653 N N . PHE A 1 80 ? 19.988 -1.492 -42.631 1.00 90.25 80 PHE A N 1
ATOM 654 C CA . PHE A 1 80 ? 18.728 -2.240 -42.719 1.00 90.25 80 PHE A CA 1
ATOM 655 C C . PHE A 1 80 ? 18.630 -3.349 -41.665 1.00 90.25 80 PHE A C 1
ATOM 657 O O . PHE A 1 80 ? 17.574 -3.512 -41.061 1.00 90.25 80 PHE A O 1
ATOM 664 N N . GLN A 1 81 ? 19.719 -4.080 -41.416 1.00 93.19 81 GLN A N 1
ATOM 665 C CA . GLN A 1 81 ? 19.761 -5.107 -40.371 1.00 93.19 81 GLN A CA 1
ATOM 666 C C . GLN A 1 81 ? 19.607 -4.502 -38.972 1.00 93.19 81 GLN A C 1
ATOM 668 O O . GLN A 1 81 ? 18.863 -5.037 -38.156 1.00 93.19 81 GLN A O 1
ATOM 673 N N . GLU A 1 82 ? 20.257 -3.369 -38.706 1.00 92.62 82 GLU A N 1
ATOM 674 C CA . GLU A 1 82 ? 20.147 -2.659 -37.431 1.00 92.62 82 GLU A CA 1
ATOM 675 C C . GLU A 1 82 ? 18.716 -2.163 -37.181 1.00 92.62 82 GLU A C 1
ATOM 677 O O . GLU A 1 82 ? 18.186 -2.363 -36.089 1.00 92.62 82 GLU A O 1
ATOM 682 N N . LEU A 1 83 ? 18.055 -1.614 -38.207 1.00 89.75 83 LEU A N 1
ATOM 683 C CA . LEU A 1 83 ? 16.648 -1.212 -38.133 1.00 89.75 83 LEU A CA 1
ATOM 684 C C . LEU A 1 83 ? 15.716 -2.404 -37.875 1.00 89.75 83 LEU A C 1
ATOM 686 O O . LEU A 1 83 ? 14.819 -2.304 -37.041 1.00 89.75 83 LEU A O 1
ATOM 690 N N . GLU A 1 84 ? 15.930 -3.539 -38.547 1.00 92.25 84 GLU A N 1
ATOM 691 C CA . GLU A 1 84 ? 15.119 -4.745 -38.331 1.00 92.25 84 GLU A CA 1
ATOM 692 C C . GLU A 1 84 ? 15.318 -5.317 -36.916 1.00 92.25 84 GLU A C 1
ATOM 694 O O . GLU A 1 84 ? 14.363 -5.730 -36.251 1.00 92.25 84 GLU A O 1
ATOM 699 N N . GLU A 1 85 ? 16.556 -5.319 -36.415 1.00 94.31 85 GLU A N 1
ATOM 700 C CA . GLU A 1 85 ? 16.845 -5.701 -35.035 1.00 94.31 85 GLU A CA 1
ATOM 701 C C . GLU A 1 85 ? 16.215 -4.746 -34.022 1.00 94.31 85 GLU A C 1
ATOM 703 O O . GLU A 1 85 ? 15.722 -5.190 -32.982 1.00 94.31 85 GLU A O 1
ATOM 708 N N . GLU A 1 86 ? 16.249 -3.440 -34.282 1.00 91.38 86 GLU A N 1
ATOM 709 C CA . GLU A 1 86 ? 15.641 -2.438 -33.414 1.00 91.38 86 GLU A CA 1
ATOM 710 C C . GLU A 1 86 ? 14.117 -2.589 -33.390 1.00 91.38 86 GLU A C 1
ATOM 712 O O . GLU A 1 86 ? 13.521 -2.596 -32.310 1.00 91.38 86 GLU A O 1
ATOM 717 N N . GLU A 1 87 ? 13.486 -2.821 -34.541 1.00 92.62 87 GLU A N 1
ATOM 718 C CA . GLU A 1 87 ? 12.050 -3.082 -34.635 1.00 92.62 87 GLU A CA 1
ATOM 719 C C . GLU A 1 87 ? 11.654 -4.346 -33.857 1.00 92.62 87 GLU A C 1
ATOM 721 O O . GLU A 1 87 ? 10.703 -4.315 -33.067 1.00 92.62 87 GLU A O 1
ATOM 726 N N . LYS A 1 88 ? 12.422 -5.437 -33.989 1.00 94.06 88 LYS A N 1
ATOM 727 C CA . LYS A 1 88 ? 12.238 -6.663 -33.191 1.00 94.06 88 LYS A CA 1
ATOM 728 C C . LYS A 1 88 ? 12.408 -6.401 -31.694 1.00 94.06 88 LYS A C 1
ATOM 730 O O . LYS A 1 88 ? 11.567 -6.802 -30.893 1.00 94.06 88 LYS A O 1
ATOM 735 N N . LYS A 1 89 ? 13.446 -5.665 -31.286 1.00 92.81 89 LYS A N 1
ATOM 736 C CA . LYS A 1 89 ? 13.664 -5.303 -29.872 1.00 92.81 89 LYS A CA 1
ATOM 737 C C . LYS A 1 89 ? 12.517 -4.446 -29.331 1.00 92.81 89 LYS A C 1
ATOM 739 O O . LYS A 1 89 ? 12.117 -4.624 -28.179 1.00 92.81 89 LYS A O 1
ATOM 744 N N . LEU A 1 90 ? 11.982 -3.522 -30.127 1.00 90.81 90 LEU A N 1
ATOM 745 C CA . LEU A 1 90 ? 10.843 -2.684 -29.751 1.00 90.81 90 LEU A CA 1
ATOM 746 C C . LEU A 1 90 ? 9.550 -3.494 -29.646 1.00 90.81 90 LEU A C 1
ATOM 748 O O . LEU A 1 90 ? 8.817 -3.318 -28.671 1.00 90.81 90 LEU A O 1
ATOM 752 N N . SER A 1 91 ? 9.274 -4.389 -30.596 1.00 92.62 91 SER A N 1
ATOM 753 C CA . SER A 1 91 ? 8.082 -5.241 -30.563 1.00 92.62 91 SER A CA 1
ATOM 754 C C . SER A 1 91 ? 8.109 -6.191 -29.364 1.00 92.62 91 SER A C 1
ATOM 756 O O . SER A 1 91 ? 7.133 -6.252 -28.617 1.00 92.62 91 SER A O 1
ATOM 758 N N . GLU A 1 92 ? 9.252 -6.815 -29.073 1.00 94.25 92 GLU A N 1
ATOM 759 C CA . GLU A 1 92 ? 9.439 -7.621 -27.865 1.00 94.25 92 GLU A CA 1
ATOM 760 C C . GLU A 1 92 ? 9.275 -6.802 -26.581 1.00 94.25 92 GLU A C 1
ATOM 762 O O . GLU A 1 92 ? 8.650 -7.255 -25.623 1.00 94.25 92 GLU A O 1
ATOM 767 N N . ARG A 1 93 ? 9.834 -5.585 -26.523 1.00 91.00 93 ARG A N 1
ATOM 768 C CA . ARG A 1 93 ? 9.674 -4.694 -25.360 1.00 91.00 93 ARG A CA 1
ATOM 769 C C . ARG A 1 93 ? 8.218 -4.290 -25.148 1.00 91.00 93 ARG A C 1
ATOM 771 O O . ARG A 1 93 ? 7.805 -4.179 -23.996 1.00 91.00 93 ARG A O 1
ATOM 778 N N . ARG A 1 94 ? 7.457 -4.063 -26.222 1.00 89.69 94 ARG A N 1
ATOM 779 C CA . ARG A 1 94 ? 6.015 -3.784 -26.154 1.00 89.69 94 ARG A CA 1
ATOM 780 C C . ARG A 1 94 ? 5.241 -5.012 -25.683 1.00 89.69 94 ARG A C 1
ATOM 782 O O . ARG A 1 94 ? 4.439 -4.885 -24.768 1.00 89.69 94 ARG A O 1
ATOM 789 N N . ALA A 1 95 ? 5.535 -6.192 -26.228 1.00 93.00 95 ALA A N 1
ATOM 790 C CA . ALA A 1 95 ? 4.912 -7.443 -25.800 1.00 93.00 95 ALA A CA 1
ATOM 791 C C . ALA A 1 95 ? 5.168 -7.723 -24.308 1.00 93.00 95 ALA A C 1
ATOM 793 O O . ALA A 1 95 ? 4.223 -7.969 -23.564 1.00 93.00 95 ALA A O 1
ATOM 794 N N . ARG A 1 96 ? 6.419 -7.576 -23.846 1.00 91.00 96 ARG A N 1
ATOM 795 C CA . ARG A 1 96 ? 6.783 -7.722 -22.425 1.00 91.00 96 ARG A CA 1
ATOM 796 C C . ARG A 1 96 ? 6.091 -6.696 -21.524 1.00 91.00 96 ARG A C 1
ATOM 798 O O . ARG A 1 96 ? 5.728 -7.030 -20.403 1.00 91.00 96 ARG A O 1
ATOM 805 N N . GLN A 1 97 ? 5.922 -5.454 -21.983 1.00 89.56 97 GLN A N 1
ATOM 806 C CA . GLN A 1 97 ? 5.171 -4.442 -21.232 1.00 89.56 97 GLN A CA 1
ATOM 807 C C . GLN A 1 97 ? 3.692 -4.800 -21.122 1.00 89.56 97 GLN A C 1
ATOM 809 O O . GLN A 1 97 ? 3.151 -4.727 -20.026 1.00 89.56 97 GLN A O 1
ATOM 814 N N . ASN A 1 98 ? 3.057 -5.221 -22.215 1.00 88.06 98 ASN A N 1
ATOM 815 C CA . ASN A 1 98 ? 1.653 -5.628 -22.192 1.00 88.06 98 ASN A CA 1
ATOM 816 C C . ASN A 1 98 ? 1.440 -6.828 -21.262 1.00 88.06 98 ASN A C 1
ATOM 818 O O . ASN A 1 98 ? 0.571 -6.778 -20.403 1.00 88.06 98 ASN A O 1
ATOM 822 N N . GLU A 1 99 ? 2.303 -7.845 -21.335 1.00 91.88 99 GLU A N 1
ATOM 823 C CA . GLU A 1 99 ? 2.259 -8.990 -20.417 1.00 91.88 99 GLU A CA 1
ATOM 824 C C . GLU A 1 99 ? 2.447 -8.563 -18.950 1.00 91.88 99 GLU A C 1
ATOM 826 O O . GLU A 1 99 ? 1.824 -9.115 -18.042 1.00 91.88 99 GLU A O 1
ATOM 831 N N . LEU A 1 100 ? 3.297 -7.561 -18.691 1.00 90.25 100 LEU A N 1
ATOM 832 C CA . LEU A 1 100 ? 3.468 -7.002 -17.353 1.00 90.25 100 LEU A CA 1
ATOM 833 C C . LEU A 1 100 ? 2.203 -6.278 -16.876 1.00 90.25 100 LEU A C 1
ATOM 835 O O . LEU A 1 100 ? 1.837 -6.449 -15.714 1.00 90.25 100 LEU A O 1
ATOM 839 N N . PHE A 1 101 ? 1.547 -5.502 -17.744 1.00 89.31 101 PHE A N 1
ATOM 840 C CA . PHE A 1 101 ? 0.281 -4.831 -17.439 1.00 89.31 101 PHE A CA 1
ATOM 841 C C . PHE A 1 101 ? -0.843 -5.834 -17.160 1.00 89.31 101 PHE A C 1
ATOM 843 O O . PHE A 1 101 ? -1.509 -5.705 -16.137 1.00 89.31 101 PHE A O 1
ATOM 850 N N . ASP A 1 102 ? -0.978 -6.884 -17.970 1.00 89.06 102 ASP A N 1
ATOM 851 C CA . ASP A 1 102 ? -1.979 -7.934 -17.743 1.00 89.06 102 ASP A CA 1
ATOM 852 C C . ASP A 1 102 ? -1.759 -8.622 -16.383 1.00 89.06 102 ASP A C 1
ATOM 854 O O . ASP A 1 102 ? -2.682 -8.770 -15.580 1.00 89.06 102 ASP A O 1
ATOM 858 N N . ARG A 1 103 ? -0.499 -8.953 -16.059 1.00 91.81 103 ARG A N 1
ATOM 859 C CA . ARG A 1 103 ? -0.129 -9.515 -14.747 1.00 91.81 103 ARG A CA 1
ATOM 860 C C . ARG A 1 103 ? -0.358 -8.544 -13.589 1.00 91.81 103 ARG A C 1
ATOM 862 O O . ARG A 1 103 ? -0.604 -8.985 -12.467 1.00 91.81 103 ARG A O 1
ATOM 869 N N . LEU A 1 104 ? -0.206 -7.240 -13.815 1.00 91.12 104 LEU A N 1
ATOM 870 C CA . LEU A 1 104 ? -0.495 -6.204 -12.822 1.00 91.12 104 LEU A CA 1
ATOM 871 C C . LEU A 1 104 ? -1.995 -6.142 -12.538 1.00 91.12 104 LEU A C 1
ATOM 873 O O . LEU A 1 104 ? -2.374 -6.127 -11.369 1.00 91.12 104 LEU A O 1
ATOM 877 N N . ASP A 1 105 ? -2.833 -6.175 -13.571 1.00 90.62 105 ASP A N 1
ATOM 878 C CA . ASP A 1 105 ? -4.288 -6.177 -13.420 1.00 90.62 105 ASP A CA 1
ATOM 879 C C . ASP A 1 105 ? -4.783 -7.430 -12.687 1.00 90.62 105 ASP A C 1
ATOM 881 O O . ASP A 1 105 ? -5.620 -7.324 -11.787 1.00 90.62 105 ASP A O 1
ATOM 885 N N . ASP A 1 106 ? -4.224 -8.604 -12.999 1.00 93.75 106 ASP A N 1
ATOM 886 C CA . ASP A 1 106 ? -4.486 -9.841 -12.255 1.00 93.75 106 ASP A CA 1
ATOM 887 C C . ASP A 1 106 ? -4.117 -9.710 -10.775 1.00 93.75 106 ASP A C 1
ATOM 889 O O . ASP A 1 106 ? -4.939 -9.999 -9.903 1.00 93.75 106 ASP A O 1
ATOM 893 N N . LYS A 1 107 ? -2.918 -9.196 -10.475 1.00 92.25 107 LYS A N 1
ATOM 894 C CA . LYS A 1 107 ? -2.481 -8.962 -9.091 1.00 92.25 107 LYS A CA 1
ATOM 895 C C . LYS A 1 107 ? -3.373 -7.960 -8.368 1.00 92.25 107 LYS A C 1
ATOM 897 O O . LYS A 1 107 ? -3.682 -8.158 -7.200 1.00 92.25 107 LYS A O 1
ATOM 902 N N . ILE A 1 108 ? -3.804 -6.889 -9.032 1.00 93.62 108 ILE A N 1
ATOM 903 C CA . ILE A 1 108 ? -4.715 -5.899 -8.442 1.00 93.62 108 ILE A CA 1
ATOM 904 C C . ILE A 1 108 ? -6.065 -6.545 -8.118 1.00 93.62 108 ILE A C 1
ATOM 906 O O . ILE A 1 108 ? -6.620 -6.286 -7.046 1.00 93.62 108 ILE A O 1
ATOM 910 N N . ARG A 1 109 ? -6.591 -7.397 -9.008 1.00 93.88 109 ARG A N 1
ATOM 911 C CA . ARG A 1 109 ? -7.820 -8.161 -8.755 1.00 93.88 109 ARG A CA 1
ATOM 912 C C . ARG A 1 109 ? -7.664 -9.107 -7.569 1.00 93.88 109 ARG A C 1
ATOM 914 O O . ARG A 1 109 ? -8.529 -9.110 -6.697 1.00 93.88 109 ARG A O 1
ATOM 921 N N . GLU A 1 110 ? -6.566 -9.853 -7.510 1.00 96.00 110 GLU A N 1
ATOM 922 C CA . GLU A 1 110 ? -6.256 -10.769 -6.408 1.00 96.00 110 GLU A CA 1
ATOM 923 C C . GLU A 1 110 ? -6.146 -10.022 -5.073 1.00 96.00 110 GLU A C 1
ATOM 925 O O . GLU A 1 110 ? -6.810 -10.378 -4.100 1.00 96.00 110 GLU A O 1
ATOM 930 N N . ILE A 1 111 ? -5.386 -8.924 -5.046 1.00 95.06 111 ILE A N 1
ATOM 931 C CA . ILE A 1 111 ? -5.226 -8.072 -3.866 1.00 95.06 111 ILE A CA 1
ATOM 932 C C . ILE A 1 111 ? -6.582 -7.527 -3.411 1.00 95.06 111 ILE A C 1
ATOM 934 O O . ILE A 1 111 ? -6.898 -7.575 -2.222 1.00 95.06 111 ILE A O 1
ATOM 938 N N . ARG A 1 112 ? -7.413 -7.032 -4.336 1.00 95.94 112 ARG A N 1
ATOM 939 C CA . ARG A 1 112 ? -8.751 -6.532 -3.997 1.00 95.94 112 ARG A CA 1
ATOM 940 C C . ARG A 1 112 ? -9.621 -7.632 -3.393 1.00 95.94 112 ARG A C 1
ATOM 942 O O . ARG A 1 112 ? -10.217 -7.402 -2.346 1.00 95.94 112 ARG A O 1
ATOM 949 N N . ALA A 1 113 ? -9.666 -8.809 -4.015 1.00 96.56 113 ALA A N 1
ATOM 950 C CA . ALA A 1 113 ? -10.442 -9.941 -3.513 1.00 96.56 113 ALA A CA 1
ATOM 951 C C . ALA A 1 113 ? -9.977 -10.366 -2.110 1.00 96.56 113 ALA A C 1
ATOM 953 O O . ALA A 1 113 ? -10.802 -10.572 -1.220 1.00 96.56 113 ALA A O 1
ATOM 954 N N . TYR A 1 114 ? -8.661 -10.408 -1.889 1.00 95.88 114 TYR A N 1
ATOM 955 C CA . TYR A 1 114 ? -8.070 -10.695 -0.586 1.00 95.88 114 TYR A CA 1
ATOM 956 C C . TYR A 1 114 ? -8.481 -9.663 0.477 1.00 95.88 114 TYR A C 1
ATOM 958 O O . TYR A 1 114 ? -8.935 -10.039 1.557 1.00 95.88 114 TYR A O 1
ATOM 966 N N . TYR A 1 115 ? -8.391 -8.362 0.175 1.00 94.75 115 TYR A N 1
ATOM 967 C CA . TYR A 1 115 ? -8.809 -7.308 1.107 1.00 94.75 115 TYR A CA 1
ATOM 968 C C . TYR A 1 115 ? -10.318 -7.309 1.374 1.00 94.75 115 TYR A C 1
ATOM 970 O O . TYR A 1 115 ? -10.734 -7.037 2.499 1.00 94.75 115 TYR A O 1
ATOM 978 N N . GLU A 1 116 ? -11.146 -7.633 0.381 1.00 96.50 116 GLU A N 1
ATOM 979 C CA . GLU A 1 116 ? -12.591 -7.779 0.574 1.00 96.50 116 GLU A CA 1
ATOM 980 C C . GLU A 1 116 ? -12.928 -8.962 1.487 1.00 96.50 116 GLU A C 1
ATOM 982 O O . GLU A 1 116 ? -13.788 -8.831 2.361 1.00 96.50 116 GLU A O 1
ATOM 987 N N . GLN A 1 117 ? -12.249 -10.101 1.322 1.00 96.88 117 GLN A N 1
ATOM 988 C CA . GLN A 1 117 ? -12.423 -11.261 2.195 1.00 96.88 117 GLN A CA 1
ATOM 989 C C . GLN A 1 117 ? -11.961 -10.954 3.624 1.00 96.88 117 GLN A C 1
ATOM 991 O O . GLN A 1 117 ? -12.743 -11.108 4.561 1.00 96.88 117 GLN A O 1
ATOM 996 N N . MET A 1 118 ? -10.741 -10.433 3.780 1.00 95.88 118 MET A N 1
ATOM 997 C CA . MET A 1 118 ? -10.199 -9.992 5.069 1.00 95.88 118 MET A CA 1
ATOM 998 C C . MET A 1 118 ? -11.127 -8.984 5.754 1.00 95.88 118 MET A C 1
ATOM 1000 O O . MET A 1 118 ? -11.391 -9.086 6.949 1.00 95.88 118 MET A O 1
ATOM 1004 N N . GLY A 1 119 ? -11.670 -8.025 4.999 1.00 96.50 119 GLY A N 1
ATOM 1005 C CA . GLY A 1 119 ? -12.608 -7.034 5.517 1.00 96.50 119 GLY A CA 1
ATOM 1006 C C . GLY A 1 119 ? -13.924 -7.646 6.002 1.00 96.50 119 GLY A C 1
ATOM 1007 O O . GLY A 1 119 ? -14.452 -7.219 7.028 1.00 96.50 119 GLY A O 1
ATOM 1008 N N . LYS A 1 120 ? -14.455 -8.659 5.303 1.00 96.94 120 LYS A N 1
ATOM 1009 C CA . LYS A 1 120 ? -15.658 -9.392 5.733 1.00 96.94 120 LYS A CA 1
ATOM 1010 C C . LYS A 1 120 ? -15.400 -10.196 7.006 1.00 96.94 120 LYS A C 1
ATOM 1012 O O . LYS A 1 120 ? -16.173 -10.074 7.953 1.00 96.94 120 LYS A O 1
ATOM 1017 N N . GLU A 1 121 ? -14.308 -10.955 7.048 1.00 96.94 121 GLU A N 1
ATOM 1018 C CA . GLU A 1 121 ? -13.927 -11.758 8.216 1.00 96.94 121 GLU A CA 1
ATOM 1019 C C . GLU A 1 121 ? -13.681 -10.878 9.450 1.00 96.94 121 GLU A C 1
ATOM 1021 O O . GLU A 1 121 ? -14.185 -11.165 10.539 1.00 96.94 121 GLU A O 1
ATOM 1026 N N . GLU A 1 122 ? -12.979 -9.757 9.272 1.00 96.25 122 GLU A N 1
ATOM 1027 C CA . GLU A 1 122 ? -12.708 -8.800 10.343 1.00 96.25 122 GLU A CA 1
ATOM 1028 C C . GLU A 1 122 ? -13.987 -8.119 10.833 1.00 96.25 122 GLU A C 1
ATOM 1030 O O . GLU A 1 122 ? -14.208 -7.998 12.039 1.00 96.25 122 GLU A O 1
ATOM 1035 N N . LYS A 1 123 ? -14.879 -7.727 9.914 1.00 96.88 123 LYS A N 1
ATOM 1036 C CA . LYS A 1 123 ? -16.187 -7.166 10.265 1.00 96.88 123 LYS A CA 1
ATOM 1037 C C . LYS A 1 123 ? -16.994 -8.147 11.109 1.00 96.88 123 LYS A C 1
ATOM 1039 O O . LYS A 1 123 ? -17.547 -7.754 12.134 1.00 96.88 123 LYS A O 1
ATOM 1044 N N . GLU A 1 124 ? -17.071 -9.410 10.703 1.00 97.06 124 GLU A N 1
ATOM 1045 C CA . GLU A 1 124 ? -17.776 -10.429 11.480 1.00 97.06 124 GLU A CA 1
ATOM 1046 C C . GLU A 1 124 ? -17.136 -10.656 12.850 1.00 97.06 124 GLU A C 1
ATOM 1048 O O . GLU A 1 124 ? -17.844 -10.790 13.851 1.00 97.06 124 GLU A O 1
ATOM 1053 N N . ARG A 1 125 ? -15.801 -10.670 12.922 1.00 97.50 125 ARG A N 1
ATOM 1054 C CA . ARG A 1 125 ? -15.068 -10.783 14.185 1.00 97.50 125 ARG A CA 1
ATOM 1055 C C . ARG A 1 125 ? -15.397 -9.627 15.128 1.00 97.50 125 ARG A C 1
ATOM 1057 O O . ARG A 1 125 ? -15.709 -9.881 16.290 1.00 97.50 125 ARG A O 1
ATOM 1064 N N . LEU A 1 126 ? -15.379 -8.393 14.628 1.00 97.31 126 LEU A N 1
ATOM 1065 C CA . LEU A 1 126 ? -15.716 -7.198 15.401 1.00 97.31 126 LEU A CA 1
ATOM 1066 C C . LEU A 1 126 ? -17.166 -7.219 15.883 1.00 97.31 126 LEU A C 1
ATOM 1068 O O . LEU A 1 126 ? -17.419 -6.889 17.038 1.00 97.31 126 LEU A O 1
ATOM 1072 N N . ILE A 1 127 ? -18.113 -7.648 15.041 1.00 97.69 127 ILE A N 1
ATOM 1073 C CA . ILE A 1 127 ? -19.522 -7.778 15.441 1.00 97.69 127 ILE A CA 1
ATOM 1074 C C . ILE A 1 127 ? -19.659 -8.797 16.577 1.00 97.69 127 ILE A C 1
ATOM 1076 O O . ILE A 1 127 ? -20.254 -8.475 17.603 1.00 97.69 127 ILE A O 1
ATOM 1080 N N . ARG A 1 128 ? -19.047 -9.983 16.453 1.00 97.44 128 ARG A N 1
ATOM 1081 C CA . ARG A 1 128 ? -19.075 -11.006 17.515 1.00 97.44 128 ARG A CA 1
ATOM 1082 C C . ARG A 1 128 ? -18.466 -10.496 18.823 1.00 97.44 128 ARG A C 1
ATOM 1084 O O . ARG A 1 128 ? -19.041 -10.698 19.889 1.00 97.44 128 ARG A O 1
ATOM 1091 N N . GLN A 1 129 ? -17.331 -9.803 18.749 1.00 97.19 129 GLN A N 1
ATOM 1092 C CA . GLN A 1 129 ? -16.691 -9.200 19.922 1.00 97.19 129 GLN A CA 1
ATOM 1093 C C . GLN A 1 129 ? -17.562 -8.112 20.557 1.00 97.19 129 GLN A C 1
ATOM 1095 O O . GLN A 1 129 ? -17.679 -8.058 21.779 1.00 97.19 129 GLN A O 1
ATOM 1100 N N . ALA A 1 130 ? -18.203 -7.268 19.746 1.00 96.81 130 ALA A N 1
ATOM 1101 C CA . ALA A 1 130 ? -19.103 -6.227 20.228 1.00 96.81 130 ALA A CA 1
ATOM 1102 C C . ALA A 1 130 ? -20.347 -6.818 20.910 1.00 96.81 130 ALA A C 1
ATOM 1104 O O . ALA A 1 130 ? -20.775 -6.314 21.948 1.00 96.81 130 ALA A O 1
ATOM 1105 N N . GLU A 1 131 ? -20.911 -7.901 20.372 1.00 97.31 131 GLU A N 1
ATOM 1106 C CA . GLU A 1 131 ? -22.032 -8.620 20.985 1.00 97.31 131 GLU A CA 1
ATOM 1107 C C . GLU A 1 131 ? -21.641 -9.278 22.312 1.00 97.31 131 GLU A C 1
ATOM 1109 O O . GLU A 1 131 ? -22.376 -9.167 23.298 1.00 97.31 131 GLU A O 1
ATOM 1114 N N . GLU A 1 132 ? -20.470 -9.917 22.371 1.00 97.62 132 GLU A N 1
ATOM 1115 C CA . GLU A 1 132 ? -19.957 -10.511 23.606 1.00 97.62 132 GLU A CA 1
ATOM 1116 C C . GLU A 1 132 ? -19.698 -9.441 24.673 1.00 97.62 132 GLU A C 1
ATOM 1118 O O . GLU A 1 132 ? -20.114 -9.604 25.824 1.00 97.62 132 GLU A O 1
ATOM 1123 N N . LEU A 1 133 ? -19.064 -8.330 24.285 1.00 97.25 133 LEU A N 1
ATOM 1124 C CA . LEU A 1 133 ? -18.810 -7.199 25.168 1.00 97.25 133 LEU A CA 1
ATOM 1125 C C . LEU A 1 133 ? -20.123 -6.613 25.680 1.00 97.25 133 LEU A C 1
ATOM 1127 O O . LEU A 1 133 ? -20.288 -6.465 26.885 1.00 97.25 133 LEU A O 1
ATOM 1131 N N . LYS A 1 134 ? -21.095 -6.371 24.792 1.00 97.44 134 LYS A N 1
ATOM 1132 C CA . LYS A 1 134 ? -22.433 -5.901 25.170 1.00 97.44 134 LYS A CA 1
ATOM 1133 C C . LYS A 1 134 ? -23.075 -6.824 26.203 1.00 97.44 134 LYS A C 1
ATOM 1135 O O . LYS A 1 134 ? -23.641 -6.337 27.181 1.00 97.44 134 LYS A O 1
ATOM 1140 N N . ARG A 1 135 ? -23.006 -8.144 26.000 1.00 97.31 135 ARG A N 1
ATOM 1141 C CA . ARG A 1 135 ? -23.570 -9.122 26.940 1.00 97.31 135 ARG A CA 1
ATOM 1142 C C . ARG A 1 135 ? -22.885 -9.037 28.304 1.00 97.31 135 ARG A C 1
ATOM 1144 O O . ARG A 1 135 ? -23.591 -8.935 29.302 1.00 97.31 135 ARG A O 1
ATOM 1151 N N . LYS A 1 136 ? -21.548 -9.026 28.333 1.00 97.75 136 LY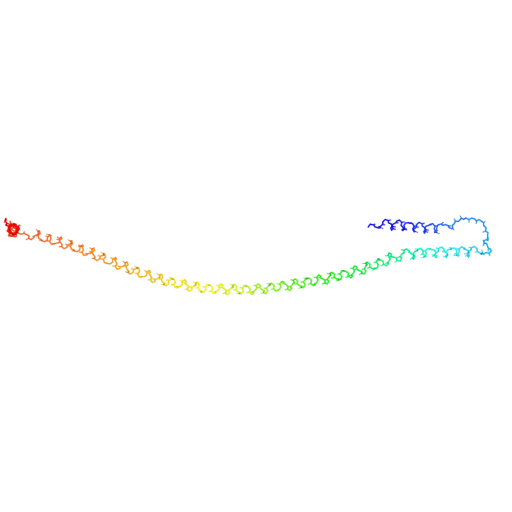S A N 1
ATOM 1152 C CA . LYS A 1 136 ? -20.763 -8.897 29.571 1.00 97.75 136 LYS A CA 1
ATOM 1153 C C . LYS A 1 136 ? -21.072 -7.592 30.298 1.00 97.75 136 LYS A C 1
ATOM 1155 O O . LYS A 1 136 ? -21.426 -7.622 31.465 1.00 97.75 136 LYS A O 1
ATOM 1160 N N . THR A 1 137 ? -21.074 -6.463 29.592 1.00 97.56 137 THR A N 1
ATOM 1161 C CA . THR A 1 137 ? -21.392 -5.157 30.181 1.00 97.56 137 THR A CA 1
ATOM 1162 C C . THR A 1 137 ? -22.803 -5.112 30.772 1.00 97.56 137 THR A C 1
ATOM 1164 O O . THR A 1 137 ? -22.996 -4.534 31.837 1.00 97.56 137 THR A O 1
ATOM 1167 N N . LEU A 1 138 ? -23.799 -5.727 30.123 1.00 97.75 138 LEU A N 1
ATOM 1168 C CA . LEU A 1 138 ? -25.158 -5.807 30.672 1.00 97.75 138 LEU A CA 1
ATOM 1169 C C . LEU A 1 138 ? -25.240 -6.705 31.910 1.00 97.75 138 LEU A C 1
ATOM 1171 O O . LEU A 1 138 ? -25.994 -6.403 32.833 1.00 97.75 138 LEU A O 1
ATOM 1175 N N . GLU A 1 139 ? -24.503 -7.811 31.926 1.00 97.75 139 GLU A N 1
ATOM 1176 C CA . GLU A 1 139 ? -24.419 -8.705 33.079 1.00 97.75 139 GLU A CA 1
ATOM 1177 C C . GLU A 1 139 ? -23.739 -8.013 34.266 1.00 97.75 139 GLU A C 1
ATOM 1179 O O . GLU A 1 139 ? -24.317 -7.959 35.352 1.00 97.75 139 GLU A O 1
ATOM 1184 N N . ASP A 1 140 ? -22.594 -7.375 34.033 1.00 97.19 140 ASP A N 1
ATOM 1185 C CA . ASP A 1 140 ? -21.866 -6.598 35.036 1.00 97.19 140 ASP A CA 1
ATOM 1186 C C . ASP A 1 140 ? -22.727 -5.456 35.591 1.00 97.19 140 ASP A C 1
ATOM 1188 O O . ASP A 1 140 ? -22.800 -5.266 36.806 1.00 97.19 140 ASP A O 1
ATOM 1192 N N . ALA A 1 141 ? -23.446 -4.734 34.723 1.00 97.25 141 ALA A N 1
ATOM 1193 C CA . ALA A 1 141 ? -24.358 -3.671 35.135 1.00 97.25 141 ALA A CA 1
ATOM 1194 C C . ALA A 1 141 ? -25.513 -4.198 36.002 1.00 97.25 141 ALA A C 1
ATOM 1196 O O . ALA A 1 141 ? -25.879 -3.553 36.984 1.00 97.25 141 ALA A O 1
ATOM 1197 N N . ARG A 1 142 ? -26.073 -5.376 35.687 1.00 97.38 142 ARG A N 1
ATOM 1198 C CA . ARG A 1 142 ? -27.110 -6.014 36.518 1.00 97.38 142 ARG A CA 1
ATOM 1199 C C . ARG A 1 142 ? -26.568 -6.429 37.879 1.00 97.38 142 ARG A C 1
ATOM 1201 O O . ARG A 1 142 ? -27.216 -6.170 38.887 1.00 97.38 142 ARG A O 1
ATOM 1208 N N . ILE A 1 143 ? -25.386 -7.044 37.915 1.00 97.62 143 ILE A N 1
ATOM 1209 C CA . ILE A 1 143 ? -24.739 -7.456 39.166 1.00 97.62 143 ILE A CA 1
ATOM 1210 C C . ILE A 1 143 ? -24.428 -6.230 40.031 1.00 97.62 143 ILE A C 1
ATOM 1212 O O . ILE A 1 143 ? -24.667 -6.252 41.238 1.00 97.62 143 ILE A O 1
ATOM 1216 N N . ALA A 1 144 ? -23.922 -5.152 39.428 1.00 97.06 144 ALA A N 1
ATOM 1217 C CA . ALA A 1 144 ? -23.664 -3.898 40.123 1.00 97.06 144 ALA A CA 1
ATOM 1218 C C . ALA A 1 144 ? -24.959 -3.278 40.668 1.00 97.06 144 ALA A C 1
ATOM 1220 O O . ALA A 1 144 ? -25.015 -2.941 41.848 1.00 97.06 144 ALA A O 1
ATOM 1221 N N . ALA A 1 145 ? -26.015 -3.203 39.852 1.00 97.19 145 ALA A 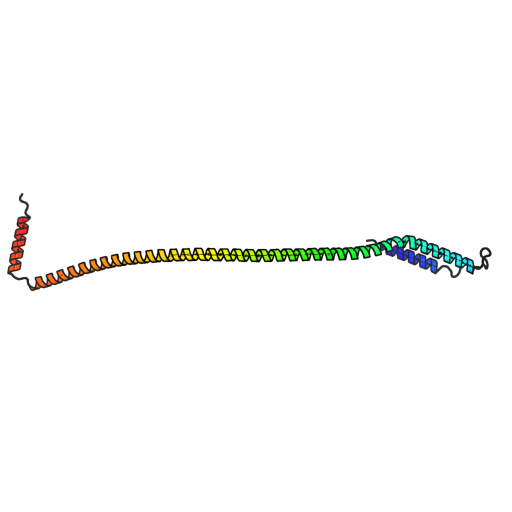N 1
ATOM 1222 C CA . ALA A 1 145 ? -27.313 -2.678 40.270 1.00 97.19 145 ALA A CA 1
ATOM 1223 C C . ALA A 1 145 ? -27.916 -3.477 41.436 1.00 97.19 145 ALA A C 1
ATOM 1225 O O . ALA A 1 145 ? -28.403 -2.883 42.393 1.00 97.19 145 ALA A O 1
ATOM 1226 N N . GLU A 1 146 ? -27.833 -4.809 41.398 1.00 97.25 146 GLU A N 1
ATOM 1227 C CA . GLU A 1 146 ? -28.306 -5.660 42.493 1.00 97.25 146 GLU A CA 1
ATOM 1228 C C . GLU A 1 146 ? -27.505 -5.413 43.778 1.00 97.25 146 GLU A C 1
ATOM 1230 O O . GLU A 1 146 ? -28.079 -5.263 44.855 1.00 97.25 146 GLU A O 1
ATOM 1235 N N . ARG A 1 147 ? -26.174 -5.304 43.683 1.00 97.44 147 ARG A N 1
ATOM 1236 C CA . ARG A 1 147 ? -25.323 -4.992 44.844 1.00 97.44 147 ARG A CA 1
ATOM 1237 C C . ARG A 1 147 ? -25.654 -3.631 45.449 1.00 97.44 147 ARG A C 1
ATOM 1239 O O . ARG A 1 147 ? -25.742 -3.533 46.672 1.00 97.44 147 ARG A O 1
ATOM 1246 N N . GLU A 1 148 ? -25.837 -2.609 44.619 1.00 96.75 148 GLU A N 1
ATOM 1247 C CA . GLU A 1 148 ? -26.239 -1.269 45.061 1.00 96.75 148 GLU A CA 1
ATOM 1248 C C . GLU A 1 148 ? -27.629 -1.295 45.707 1.00 96.75 148 GLU A C 1
ATOM 1250 O O . GLU A 1 148 ? -27.820 -0.732 46.783 1.00 96.75 148 GLU A O 1
ATOM 1255 N N . PHE A 1 149 ? -28.584 -2.026 45.126 1.00 97.44 149 PHE A N 1
ATOM 1256 C CA . PHE A 1 149 ? -29.924 -2.173 45.689 1.00 97.44 149 PHE A CA 1
ATOM 1257 C C . PHE A 1 149 ? -29.905 -2.858 47.062 1.00 97.44 149 PHE A C 1
ATOM 1259 O O . PHE A 1 149 ? -30.539 -2.378 48.003 1.00 97.44 149 PHE A O 1
ATOM 1266 N N . GLN A 1 150 ? -29.141 -3.943 47.217 1.00 97.12 150 GLN A N 1
ATOM 1267 C CA . GLN A 1 150 ? -28.998 -4.621 48.509 1.00 97.12 150 GLN A CA 1
ATOM 1268 C C . GLN A 1 150 ? -28.310 -3.731 49.552 1.00 97.12 150 GLN A C 1
ATOM 1270 O O . GLN A 1 150 ? -28.729 -3.709 50.711 1.00 97.12 150 GLN A O 1
ATOM 1275 N N . GLN A 1 151 ? -27.294 -2.957 49.157 1.00 97.25 151 GLN A N 1
ATOM 1276 C CA . GLN A 1 151 ? -26.653 -1.986 50.047 1.00 97.25 151 GLN A CA 1
ATOM 1277 C C . GLN A 1 151 ? -27.613 -0.868 50.463 1.00 97.25 151 GLN A C 1
ATOM 1279 O O . GLN A 1 151 ? -27.705 -0.566 51.652 1.00 97.25 151 GLN A O 1
ATOM 1284 N N . ALA A 1 152 ? -28.363 -0.294 49.520 1.00 96.12 152 ALA A N 1
ATOM 1285 C CA . ALA A 1 152 ? -29.363 0.731 49.795 1.00 96.12 152 ALA A CA 1
ATOM 1286 C C . ALA A 1 152 ? -30.457 0.204 50.733 1.00 96.12 152 ALA A C 1
ATOM 1288 O O . ALA A 1 152 ? -30.801 0.859 51.713 1.00 96.12 152 ALA A O 1
ATOM 1289 N N . LYS A 1 153 ? -30.939 -1.023 50.502 1.00 96.75 153 LYS A N 1
ATOM 1290 C CA . LYS A 1 153 ? -31.917 -1.688 51.370 1.00 96.75 153 LYS A CA 1
ATOM 1291 C C . LYS A 1 153 ? -31.381 -1.905 52.785 1.00 96.75 153 LYS A C 1
ATOM 1293 O O . LYS A 1 153 ? -32.130 -1.734 53.745 1.00 96.75 153 LYS A O 1
ATOM 1298 N N . LYS A 1 154 ? -30.108 -2.290 52.924 1.00 96.94 154 LYS A N 1
ATOM 1299 C CA . LYS A 1 154 ? -29.466 -2.460 54.233 1.00 96.94 154 LYS A CA 1
ATOM 1300 C C . LYS A 1 154 ? -29.395 -1.129 54.986 1.00 96.94 154 LYS A C 1
ATOM 1302 O O . LYS A 1 154 ? -29.876 -1.074 56.111 1.00 96.94 154 LYS A O 1
ATOM 1307 N N . ARG A 1 155 ? -28.889 -0.072 54.340 1.00 96.25 155 ARG A N 1
ATOM 1308 C CA . ARG A 1 155 ? -28.803 1.279 54.926 1.00 96.25 155 ARG A CA 1
ATOM 1309 C C . ARG A 1 155 ? -30.177 1.817 55.321 1.00 96.25 155 ARG A C 1
ATOM 1311 O O . ARG A 1 155 ? -30.346 2.294 56.431 1.00 96.25 155 ARG A O 1
ATOM 1318 N N . PHE A 1 156 ? -31.174 1.651 54.453 1.00 96.44 156 PHE A N 1
ATOM 1319 C CA . PHE A 1 156 ? -32.551 2.046 54.746 1.00 96.44 156 PHE A CA 1
ATOM 1320 C C . PHE A 1 156 ? -33.115 1.310 55.968 1.00 96.44 156 PHE A C 1
ATOM 1322 O O . PHE A 1 156 ? -33.804 1.899 56.792 1.00 96.44 156 PHE A O 1
ATOM 1329 N N . ARG A 1 157 ? -32.823 0.012 56.113 1.00 95.75 157 ARG A N 1
ATOM 1330 C CA . ARG A 1 157 ? -33.269 -0.758 57.279 1.00 95.75 157 ARG A CA 1
ATOM 1331 C C . ARG A 1 157 ? -32.613 -0.276 58.569 1.00 95.75 157 ARG A C 1
ATOM 1333 O O . ARG A 1 157 ? -33.300 -0.228 59.581 1.00 95.75 157 ARG A O 1
ATOM 1340 N N . GLU A 1 158 ? -31.320 0.032 58.528 1.00 96.19 158 GLU A N 1
ATOM 1341 C CA . GLU A 1 158 ? -30.585 0.608 59.662 1.00 96.19 158 GLU A CA 1
ATOM 1342 C C . GLU A 1 158 ? -31.217 1.950 60.069 1.00 96.19 158 GLU A C 1
ATOM 1344 O O . GLU A 1 158 ? -31.633 2.095 61.212 1.00 96.19 158 GLU A O 1
ATOM 1349 N N . GLU A 1 159 ? -31.459 2.846 59.110 1.00 95.06 159 GLU A N 1
ATOM 1350 C CA . GLU A 1 159 ? -32.081 4.157 59.351 1.00 95.06 159 GLU A CA 1
ATOM 1351 C C . GLU A 1 159 ? -33.510 4.058 59.920 1.00 95.06 159 GLU A C 1
ATOM 1353 O O . GLU A 1 159 ? -33.879 4.796 60.832 1.00 95.06 159 GLU A O 1
ATOM 1358 N N . VAL A 1 160 ? -34.321 3.107 59.440 1.00 96.00 160 VAL A N 1
ATOM 1359 C CA . VAL A 1 160 ? -35.670 2.861 59.983 1.00 96.00 160 VAL A CA 1
ATOM 1360 C C . VAL A 1 160 ? -35.618 2.314 61.410 1.00 96.00 160 VAL A C 1
ATOM 1362 O O . VAL A 1 160 ? -36.481 2.656 62.219 1.00 96.00 160 VAL A O 1
ATOM 1365 N N . VAL A 1 161 ? -34.646 1.453 61.728 1.00 95.88 161 VAL A N 1
ATOM 1366 C CA . VAL A 1 161 ? -34.463 0.938 63.093 1.00 95.88 161 VAL A CA 1
ATOM 1367 C C . VAL A 1 161 ? -34.043 2.067 64.025 1.00 95.88 161 VAL A C 1
ATOM 1369 O O . VAL A 1 161 ? -34.654 2.210 65.081 1.00 95.88 161 VAL A O 1
ATOM 1372 N N . ASP A 1 162 ? -33.080 2.890 63.615 1.00 95.44 162 ASP A N 1
ATOM 1373 C CA . ASP A 1 162 ? -32.608 4.029 64.404 1.00 95.44 162 ASP A CA 1
ATOM 1374 C C . ASP A 1 162 ? -33.752 5.015 64.686 1.00 95.44 162 ASP A C 1
ATOM 1376 O O . ASP A 1 162 ? -33.991 5.369 65.841 1.00 95.44 162 ASP A O 1
ATOM 1380 N N . LEU A 1 163 ? -34.554 5.355 63.668 1.00 94.75 163 LEU A N 1
ATOM 1381 C CA . LEU A 1 163 ? -35.725 6.223 63.830 1.00 94.75 163 LEU A CA 1
ATOM 1382 C C . LEU A 1 163 ? -36.798 5.598 64.737 1.00 94.75 163 LEU A C 1
ATOM 1384 O O . LEU A 1 163 ? -37.413 6.286 65.552 1.00 94.75 163 LEU A O 1
ATOM 1388 N N . ALA A 1 164 ? -37.046 4.291 64.619 1.00 94.19 164 ALA A N 1
ATOM 1389 C CA . ALA A 1 164 ? -38.012 3.601 65.470 1.00 94.19 164 ALA A CA 1
ATOM 1390 C C . ALA A 1 164 ? -37.565 3.574 66.941 1.00 94.19 164 ALA A C 1
ATOM 1392 O O . ALA A 1 164 ? -38.405 3.734 67.830 1.00 94.19 164 ALA A O 1
ATOM 1393 N N . VAL A 1 165 ? -36.264 3.392 67.197 1.00 94.75 165 VAL A N 1
ATOM 1394 C CA . VAL A 1 165 ? -35.677 3.466 68.541 1.00 94.75 165 VAL A CA 1
ATOM 1395 C C . VAL A 1 165 ? -35.794 4.884 69.094 1.00 94.75 165 VAL A C 1
ATOM 1397 O O . VAL A 1 165 ? -36.267 5.034 70.216 1.00 94.75 165 VAL A O 1
ATOM 1400 N N . GLU A 1 166 ? -35.472 5.913 68.306 1.00 94.31 166 GLU A N 1
ATOM 1401 C CA . GLU A 1 166 ? -35.610 7.320 68.709 1.00 94.31 166 GLU A CA 1
ATOM 1402 C C . GLU A 1 166 ? -37.066 7.670 69.067 1.00 94.31 166 GLU A C 1
ATOM 1404 O O . GLU A 1 166 ? -37.341 8.237 70.127 1.00 94.31 166 GLU A O 1
ATOM 1409 N N . MET A 1 167 ? -38.034 7.258 68.240 1.00 92.31 167 MET A N 1
ATOM 1410 C CA . MET A 1 167 ? -39.461 7.462 68.520 1.00 92.31 167 MET A CA 1
ATOM 1411 C C . MET A 1 167 ? -39.935 6.698 69.764 1.00 92.31 167 MET A C 1
ATOM 1413 O O . MET A 1 167 ? -40.776 7.199 70.518 1.00 92.31 167 MET A O 1
ATOM 1417 N N . ALA A 1 168 ? -39.439 5.476 69.977 1.00 91.75 168 ALA A N 1
ATOM 1418 C CA . ALA A 1 168 ? -39.754 4.689 71.164 1.00 91.75 168 ALA A CA 1
ATOM 1419 C C . ALA A 1 168 ? -39.161 5.327 72.427 1.00 91.75 168 ALA A C 1
ATOM 1421 O O . ALA A 1 168 ? -39.871 5.450 73.425 1.00 91.75 168 ALA A O 1
ATOM 1422 N N . GLU A 1 169 ? -37.911 5.791 72.373 1.00 90.75 169 GLU A N 1
ATOM 1423 C CA . GLU A 1 169 ? -37.249 6.524 73.453 1.00 90.75 169 GLU A CA 1
ATOM 1424 C C . GLU A 1 169 ? -38.021 7.802 73.796 1.00 90.75 169 GLU A C 1
ATOM 1426 O O . GLU A 1 169 ? -38.356 8.030 74.961 1.00 90.75 169 GLU A O 1
ATOM 1431 N N . GLU A 1 170 ? -38.394 8.598 72.790 1.00 92.31 170 GLU A N 1
ATOM 1432 C CA . GLU A 1 170 ? -39.165 9.822 72.996 1.00 92.31 170 GLU A CA 1
ATOM 1433 C C . GLU A 1 170 ? -40.541 9.531 73.616 1.00 92.31 170 GLU A C 1
ATOM 1435 O O . GLU A 1 170 ? -40.992 10.246 74.519 1.00 92.31 170 GLU A O 1
ATOM 1440 N N . ARG A 1 171 ? -41.208 8.454 73.182 1.00 90.69 171 ARG A N 1
ATOM 1441 C CA . ARG A 1 171 ? -42.503 8.044 73.734 1.00 90.69 171 ARG A CA 1
ATOM 1442 C C . ARG A 1 171 ? -42.387 7.557 75.176 1.00 90.69 171 ARG A C 1
ATOM 14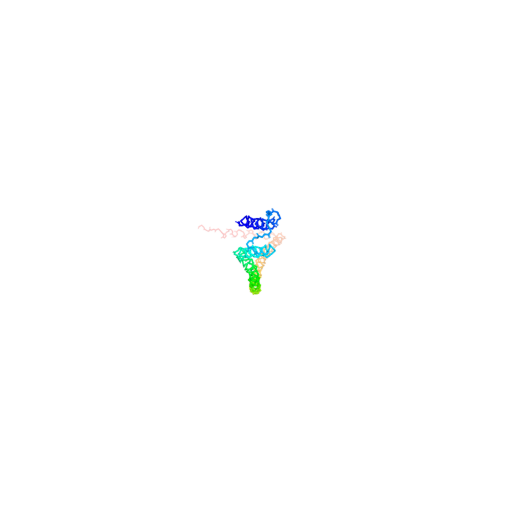44 O O . ARG A 1 171 ? -43.173 8.016 76.000 1.00 90.69 171 ARG A O 1
ATOM 1451 N N . ILE A 1 172 ? -41.411 6.698 75.485 1.00 85.75 172 ILE A N 1
ATOM 1452 C CA . ILE A 1 172 ? -41.144 6.206 76.847 1.00 85.75 172 ILE A CA 1
ATOM 1453 C C . ILE A 1 172 ? -40.816 7.381 77.770 1.00 85.75 172 ILE A C 1
ATOM 1455 O O . ILE A 1 172 ? -41.393 7.496 78.848 1.00 85.75 172 ILE A O 1
ATOM 1459 N N . ARG A 1 173 ? -39.956 8.308 77.331 1.00 85.62 173 ARG A N 1
ATOM 1460 C CA . ARG A 1 173 ? -39.585 9.498 78.109 1.00 85.62 173 ARG A CA 1
ATOM 1461 C C . ARG A 1 173 ? -40.791 10.374 78.457 1.00 85.62 173 ARG A C 1
ATOM 1463 O O . ARG A 1 173 ? -40.805 10.985 79.520 1.00 85.62 173 ARG A O 1
ATOM 1470 N N . ARG A 1 174 ? -41.794 10.444 77.575 1.00 85.69 174 ARG A N 1
ATOM 1471 C CA . ARG A 1 174 ? -43.042 11.191 77.805 1.00 85.69 174 ARG A CA 1
ATOM 1472 C C . ARG A 1 174 ? -44.076 10.424 78.638 1.00 85.69 174 ARG A C 1
ATOM 1474 O O . ARG A 1 174 ? -44.952 11.073 79.201 1.00 85.69 174 ARG A O 1
ATOM 1481 N N . SER A 1 175 ? -44.021 9.091 78.691 1.00 80.44 175 SER A N 1
ATOM 1482 C CA . SER A 1 175 ? -45.040 8.257 79.349 1.00 80.44 175 SER A CA 1
ATOM 1483 C C . SER A 1 175 ? -44.612 7.618 80.672 1.00 80.44 175 SER A C 1
ATOM 1485 O O . SER A 1 175 ? -45.475 7.078 81.355 1.00 80.44 175 SER A O 1
ATOM 1487 N N . ILE A 1 176 ? -43.323 7.637 81.027 1.00 78.19 176 ILE A N 1
ATOM 1488 C CA . ILE A 1 176 ? -42.815 6.989 82.244 1.00 78.19 176 ILE A CA 1
ATOM 1489 C C . ILE A 1 176 ? -43.339 7.673 83.518 1.00 78.19 176 ILE A C 1
ATOM 1491 O O . ILE A 1 176 ? -43.248 8.894 83.671 1.00 78.19 176 ILE A O 1
ATOM 1495 N N . GLY A 1 177 ? -43.904 6.872 84.426 1.00 79.19 177 GLY A N 1
ATOM 1496 C CA . GLY A 1 177 ? -44.479 7.320 85.698 1.00 79.19 177 GLY A CA 1
ATOM 1497 C C . GLY A 1 177 ? -43.807 6.709 86.935 1.00 79.19 177 GLY A C 1
ATOM 1498 O O . GLY A 1 177 ? -42.867 5.922 86.846 1.00 79.19 177 GLY A O 1
ATOM 1499 N N . TYR A 1 178 ? -44.305 7.061 88.125 1.00 72.00 178 TYR A N 1
ATOM 1500 C CA . TYR A 1 178 ? -43.739 6.619 89.412 1.00 72.00 178 TYR A CA 1
ATOM 1501 C C . TYR A 1 178 ? -43.829 5.095 89.638 1.00 72.00 178 TYR A C 1
ATOM 1503 O O . TYR A 1 178 ? -42.902 4.500 90.188 1.00 72.00 178 TYR A O 1
ATOM 1511 N N . GLU A 1 179 ? -44.909 4.450 89.185 1.00 74.94 179 GLU A N 1
ATOM 1512 C CA . GLU A 1 179 ? -45.102 2.993 89.300 1.00 74.94 179 GLU A CA 1
ATOM 1513 C C . GLU A 1 179 ? -44.133 2.195 88.411 1.00 74.94 179 GLU A C 1
ATOM 1515 O O . GLU A 1 179 ? -43.570 1.196 88.863 1.00 74.94 179 GLU A O 1
ATOM 1520 N N . ASP A 1 180 ? -43.851 2.670 87.193 1.00 76.75 180 ASP A N 1
ATOM 1521 C CA . ASP A 1 180 ? -42.887 2.029 86.287 1.00 76.75 180 ASP A CA 1
ATOM 1522 C C . ASP A 1 180 ? -41.467 2.050 86.871 1.00 76.75 180 ASP A C 1
ATOM 1524 O O . ASP A 1 180 ? -40.745 1.054 86.802 1.00 76.75 180 ASP A O 1
ATOM 1528 N N . HIS A 1 181 ? -41.069 3.158 87.508 1.00 74.94 181 HIS A N 1
ATOM 1529 C CA . HIS A 1 181 ? -39.769 3.275 88.173 1.00 74.94 181 HIS A CA 1
ATOM 1530 C C . HIS A 1 181 ? -39.602 2.280 89.327 1.00 74.94 181 HIS A C 1
ATOM 1532 O O . HIS A 1 181 ? -38.533 1.688 89.472 1.00 74.94 181 HIS A O 1
ATOM 1538 N N . GLN A 1 182 ? -40.646 2.072 90.135 1.00 77.62 182 GLN A N 1
ATOM 1539 C CA . GLN A 1 182 ? -40.633 1.066 91.201 1.00 77.62 182 GLN A CA 1
ATOM 1540 C C . GLN A 1 182 ? -40.517 -0.350 90.617 1.00 77.62 182 GLN A C 1
ATOM 1542 O O . GLN A 1 182 ? -39.673 -1.123 91.068 1.00 77.62 182 GLN A O 1
ATOM 1547 N N . SER A 1 183 ? -41.298 -0.673 89.579 1.00 80.19 183 SER A N 1
ATOM 1548 C CA . SER A 1 183 ? -41.253 -1.985 88.914 1.00 80.19 183 SER A CA 1
ATOM 1549 C C . SER A 1 183 ? -39.878 -2.289 88.302 1.00 80.19 183 SER A C 1
ATOM 1551 O O . SER A 1 183 ? -39.356 -3.389 88.478 1.00 80.19 183 SER A O 1
ATOM 1553 N N . LEU A 1 184 ? -39.244 -1.298 87.664 1.00 79.94 184 LEU A N 1
ATOM 1554 C CA . LEU A 1 184 ? -37.885 -1.402 87.118 1.00 79.94 184 LEU A CA 1
ATOM 1555 C C . LEU A 1 184 ? -36.838 -1.708 88.198 1.00 79.94 184 LEU A C 1
ATOM 1557 O O . LEU A 1 184 ? -35.951 -2.532 87.975 1.00 79.94 184 LEU A O 1
ATOM 1561 N N . ILE A 1 185 ? -36.941 -1.074 89.371 1.00 80.62 185 ILE A N 1
ATOM 1562 C CA . ILE A 1 185 ? -36.033 -1.329 90.499 1.00 80.62 185 ILE A CA 1
ATOM 1563 C C . ILE A 1 185 ? -36.210 -2.760 91.016 1.00 80.62 185 ILE A C 1
ATOM 1565 O O . ILE A 1 185 ? -35.214 -3.453 91.220 1.00 80.62 185 ILE A O 1
ATOM 1569 N N . PHE A 1 186 ? -37.452 -3.223 91.182 1.00 80.38 186 PHE A N 1
ATOM 1570 C CA . PHE A 1 186 ? -37.726 -4.594 91.618 1.00 80.38 186 PHE A CA 1
ATOM 1571 C C . PHE A 1 186 ? -37.203 -5.634 90.617 1.00 80.3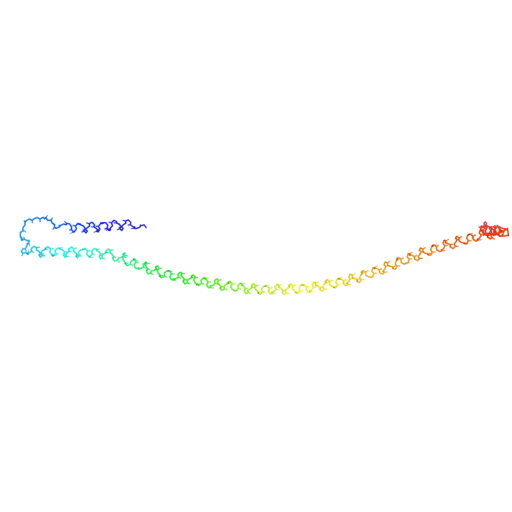8 186 PHE A C 1
ATOM 1573 O O . PHE A 1 186 ? -36.494 -6.550 91.027 1.00 80.38 186 PHE A O 1
ATOM 1580 N N . GLN A 1 187 ? -37.449 -5.455 89.313 1.00 80.75 187 GLN A N 1
ATOM 1581 C CA . GLN A 1 187 ? -36.925 -6.355 88.275 1.00 80.75 187 GLN A CA 1
ATOM 1582 C C . GLN A 1 187 ? -35.392 -6.364 88.221 1.00 80.75 187 GLN A C 1
ATOM 1584 O O . GLN A 1 187 ? -34.786 -7.412 88.001 1.00 80.75 187 GLN A O 1
ATOM 1589 N N . TYR A 1 188 ? -34.741 -5.215 88.433 1.00 81.44 188 TYR A N 1
ATOM 1590 C CA . TYR A 1 188 ? -33.280 -5.138 88.465 1.00 81.44 188 TYR A CA 1
ATOM 1591 C C . TYR A 1 188 ? -32.691 -5.896 89.662 1.00 81.44 188 TYR A C 1
ATOM 1593 O O . TYR A 1 188 ? -31.708 -6.622 89.509 1.00 81.44 188 TYR A O 1
ATOM 1601 N N . VAL A 1 189 ? -33.304 -5.767 90.842 1.00 82.81 189 VAL A N 1
ATOM 1602 C CA . VAL A 1 189 ? -32.903 -6.518 92.042 1.00 82.81 189 VAL A CA 1
ATOM 1603 C C . VAL A 1 189 ? -33.105 -8.020 91.827 1.00 82.81 189 VAL A C 1
ATOM 1605 O O . VAL A 1 189 ? -32.187 -8.793 92.086 1.00 82.81 189 VAL A O 1
ATOM 1608 N N . GLU A 1 190 ? -34.238 -8.427 91.256 1.00 85.31 190 GLU A N 1
ATOM 1609 C CA . GLU A 1 190 ? -34.533 -9.829 90.939 1.00 85.31 190 GLU A CA 1
ATOM 1610 C C . GLU A 1 190 ? -33.542 -10.421 89.916 1.00 85.31 190 GLU A C 1
ATOM 1612 O O . GLU A 1 190 ? -33.040 -11.529 90.104 1.00 85.31 190 GLU A O 1
ATOM 1617 N N . MET A 1 191 ? -33.162 -9.670 88.872 1.00 79.62 191 MET A N 1
ATOM 1618 C CA . MET A 1 191 ? -32.128 -10.098 87.916 1.00 79.62 191 MET A CA 1
ATOM 1619 C C . MET A 1 191 ? -30.753 -10.275 88.572 1.00 79.62 191 MET A C 1
ATOM 1621 O O . MET A 1 191 ? -30.002 -11.184 88.206 1.00 79.62 191 MET A O 1
ATOM 1625 N N . LEU A 1 192 ? -30.397 -9.404 89.520 1.00 79.56 192 LEU A N 1
ATOM 1626 C CA . LEU A 1 192 ? -29.137 -9.502 90.258 1.00 79.56 192 LEU A CA 1
ATOM 1627 C C . LEU A 1 192 ? -29.129 -10.686 91.229 1.00 79.56 192 LEU A C 1
ATOM 1629 O O . LEU A 1 192 ? -28.095 -11.339 91.376 1.00 79.56 192 LEU A O 1
ATOM 1633 N N . GLU A 1 193 ? -30.265 -10.991 91.851 1.00 76.19 193 GLU A N 1
ATOM 1634 C CA . GLU A 1 193 ? -30.429 -12.175 92.693 1.00 76.19 193 GLU A CA 1
ATOM 1635 C C . GLU A 1 193 ? -30.376 -13.466 91.864 1.00 76.19 193 GLU A C 1
ATOM 1637 O O . GLU A 1 193 ? -29.655 -14.391 92.235 1.00 76.19 193 GLU A O 1
ATOM 1642 N N . ALA A 1 194 ? -31.009 -13.498 90.687 1.00 76.38 194 ALA A N 1
ATOM 1643 C CA . ALA A 1 194 ? -30.973 -14.639 89.768 1.00 76.38 194 ALA A CA 1
ATOM 1644 C C . ALA A 1 194 ? -29.585 -14.896 89.145 1.00 76.38 194 ALA A C 1
ATOM 1646 O O . ALA A 1 194 ? -29.273 -16.023 88.759 1.00 76.38 194 ALA A O 1
ATOM 1647 N N . ARG A 1 195 ? -28.734 -13.866 89.033 1.00 71.25 195 ARG A N 1
ATOM 1648 C CA . ARG A 1 195 ? -27.363 -13.980 88.498 1.00 71.25 195 ARG A CA 1
ATOM 1649 C C . ARG A 1 195 ? -26.308 -14.224 89.580 1.00 71.25 195 ARG A C 1
ATOM 1651 O O . ARG A 1 195 ? -25.126 -14.321 89.250 1.00 71.25 195 ARG A O 1
ATOM 1658 N N . ARG A 1 196 ? -26.697 -14.314 90.856 1.00 65.06 196 ARG A N 1
ATOM 1659 C CA . ARG A 1 196 ? -25.789 -14.648 91.956 1.00 65.06 196 ARG A CA 1
ATOM 1660 C C . ARG A 1 196 ? -25.492 -16.155 91.901 1.00 65.06 196 ARG A C 1
ATOM 1662 O O . ARG A 1 196 ? -26.394 -16.937 92.182 1.00 65.06 196 ARG A O 1
ATOM 1669 N N . PRO A 1 197 ? -24.270 -16.600 91.545 1.00 57.19 197 PRO A N 1
ATOM 1670 C CA . PRO A 1 197 ? -23.936 -18.012 91.666 1.00 57.19 197 PRO A CA 1
ATOM 1671 C C . PRO A 1 197 ? -23.961 -18.385 93.154 1.00 57.19 197 PRO A C 1
ATOM 1673 O O . PRO A 1 197 ? -23.317 -17.717 93.974 1.00 57.19 197 PRO A O 1
ATOM 1676 N N . GLU A 1 198 ? -24.730 -19.416 93.510 1.00 59.03 198 GLU A N 1
ATOM 1677 C CA . GLU A 1 198 ? -24.550 -20.088 94.796 1.00 59.03 198 GLU A CA 1
ATOM 1678 C C . GLU A 1 198 ? -23.113 -20.626 94.867 1.00 59.03 198 GLU A C 1
ATOM 1680 O O . GLU A 1 198 ? -22.552 -21.056 93.858 1.00 59.03 198 GLU A O 1
ATOM 1685 N N . LYS A 1 199 ? -22.501 -20.476 96.045 1.00 49.59 199 LYS A N 1
ATOM 1686 C CA . LYS A 1 199 ? -21.095 -20.799 96.321 1.00 49.59 199 LYS A CA 1
ATOM 1687 C C . LYS A 1 199 ? -20.723 -22.238 95.982 1.00 49.59 199 LYS A C 1
ATOM 1689 O O . LYS A 1 199 ? -21.548 -23.129 96.271 1.00 49.59 199 LYS A O 1
#

Secondary structure (DSSP, 8-state):
--HHHHHHH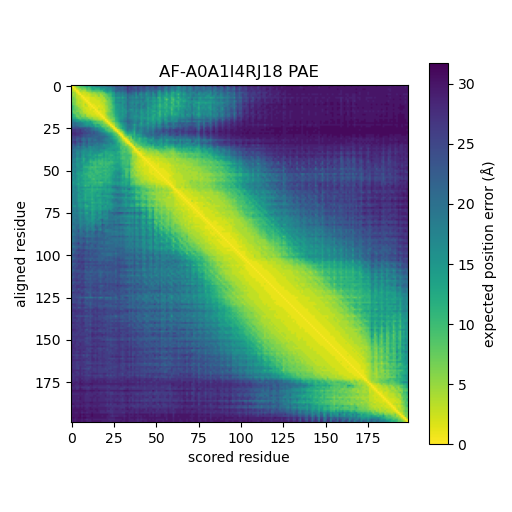HHHHHHHHHHHHHS-S-----S-BTTB-HHHHHHHHHHHHHHHHHHHHHHHHHHHHHHHHHHHHHHHHHHHHHHHHHHHHHHHHHHHHHHHHHHHHHHHHHHHHHHHHHHHHHHHHHHHHHHHHHHHHHHHHHHHHHHHHHHHHHHHHHHHHHHHHHHHHHHHHHH--HHHHHHHHHHHHHHHHHT----